Protein AF-A0A366LEX2-F1 (afdb_monomer)

Sequence (207 aa):
MTTKDKKNSVRLIQKWVSDHPFAFVLGAATGLGLTLGILYLAKRRKFAFNKTASQMLPNLNMERYVFDIPGKDNNKQVIVEGSGECYSVKLNGKFLGTMWQDQENGMQWQTHDKDLQHYLADIAAAFSGAFSRNGYPAILKGTYPQIIQTEWKTDETLEVIISEETEMEVFTTFLEDEAPNLVDFEEHLDLIIKKAGNPYFKIIGIN

Organism: NCBI:txid2259170

Solvent-accessible surface area (backbone atoms only — not comparable to full-atom values): 12026 Å² total; per-residue (Å²): 136,55,82,68,58,61,57,54,54,54,53,52,51,53,55,52,49,70,76,35,58,66,62,52,53,54,50,52,53,53,54,53,51,53,53,53,51,51,53,51,50,54,56,49,48,69,68,66,70,77,65,72,78,74,68,86,61,77,88,65,87,53,53,73,47,75,51,74,44,90,46,97,90,48,74,40,45,36,39,39,39,35,62,84,76,39,30,40,35,22,53,74,83,43,77,39,39,50,37,32,67,36,82,91,75,48,98,40,76,45,65,88,30,73,73,31,61,83,45,43,67,64,48,46,55,53,47,54,42,43,64,27,81,81,22,45,60,57,50,51,42,70,76,37,80,56,42,77,45,66,47,75,80,51,100,44,33,38,37,38,30,28,42,69,86,56,59,63,68,66,51,50,55,52,44,67,72,46,51,59,77,75,47,87,54,99,57,66,36,36,35,41,41,28,36,55,100,47,93,63,68,50,77,45,81,41,103

pLDDT: mean 85.35, std 14.94, range [32.69, 98.44]

Radius of gyration: 28.94 Å; Cα contacts (8 Å, |Δi|>4): 250; chains: 1; bounding box: 52×80×48 Å

Structure (mmCIF, N/CA/C/O backbone):
data_AF-A0A366LEX2-F1
#
_entry.id   AF-A0A366LEX2-F1
#
loop_
_atom_site.group_PDB
_atom_site.id
_atom_site.type_symbol
_atom_site.label_atom_id
_atom_site.label_alt_id
_atom_site.label_comp_id
_atom_site.label_asym_id
_atom_site.label_entity_id
_atom_site.label_seq_id
_atom_site.pdbx_PDB_ins_code
_atom_site.Cartn_x
_atom_site.Cartn_y
_atom_site.Cartn_z
_atom_site.occupancy
_atom_site.B_iso_or_equiv
_atom_site.auth_seq_id
_atom_site.auth_comp_id
_atom_site.auth_asym_id
_atom_site.auth_atom_id
_atom_site.pdbx_PDB_model_num
ATOM 1 N N . MET A 1 1 ? -24.661 -51.809 -3.643 1.00 54.56 1 MET A N 1
ATOM 2 C CA . MET A 1 1 ? -24.723 -52.229 -2.225 1.00 54.56 1 MET A CA 1
ATOM 3 C C . MET A 1 1 ? -26.171 -52.142 -1.782 1.00 54.56 1 MET A C 1
ATOM 5 O O . MET A 1 1 ? -26.730 -51.050 -1.780 1.00 54.56 1 MET A O 1
ATOM 9 N N . THR A 1 2 ? -26.821 -53.279 -1.554 1.00 72.06 2 THR A N 1
ATOM 10 C CA . THR A 1 2 ? -28.276 -53.318 -1.350 1.00 72.06 2 THR A CA 1
ATOM 11 C C . THR A 1 2 ? -28.627 -52.998 0.106 1.00 72.06 2 THR A C 1
ATOM 13 O O . THR A 1 2 ? -27.815 -53.176 1.013 1.00 72.06 2 THR A O 1
ATOM 16 N N . THR A 1 3 ? -29.846 -52.529 0.372 1.00 72.00 3 THR A N 1
ATOM 17 C CA . THR A 1 3 ? -30.340 -52.267 1.742 1.00 72.00 3 THR A CA 1
ATOM 18 C C . THR A 1 3 ? -30.313 -53.512 2.640 1.00 72.00 3 THR A C 1
ATOM 20 O O . THR A 1 3 ? -30.305 -53.393 3.866 1.00 72.00 3 THR A O 1
ATOM 23 N N . LYS A 1 4 ? -30.241 -54.707 2.041 1.00 70.94 4 LYS A N 1
ATOM 24 C CA . LYS A 1 4 ? -30.107 -55.996 2.725 1.00 70.94 4 LYS A CA 1
ATOM 25 C C . LYS A 1 4 ? -28.690 -56.218 3.279 1.00 70.94 4 LYS A C 1
ATOM 27 O O . LYS A 1 4 ? -28.557 -56.707 4.398 1.00 70.94 4 LYS A O 1
ATOM 32 N N . ASP A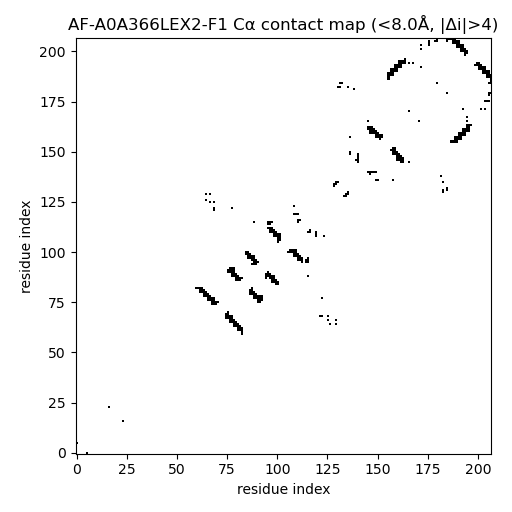 1 5 ? -27.657 -55.750 2.576 1.00 69.75 5 ASP A N 1
ATOM 33 C CA . ASP A 1 5 ? -26.252 -55.894 2.996 1.00 69.75 5 ASP A CA 1
ATOM 34 C C . ASP A 1 5 ? -25.926 -55.045 4.235 1.00 69.75 5 ASP A C 1
ATOM 36 O O . ASP A 1 5 ? -25.227 -55.500 5.140 1.00 69.75 5 ASP A O 1
ATOM 40 N N . LYS A 1 6 ? -26.512 -53.841 4.342 1.00 72.25 6 LYS A N 1
ATOM 41 C CA . LYS A 1 6 ? -26.341 -52.961 5.516 1.00 72.25 6 LYS A CA 1
ATOM 42 C C . LYS A 1 6 ? -26.941 -53.547 6.801 1.00 72.25 6 LYS A C 1
ATOM 44 O O . LYS A 1 6 ? -26.426 -53.296 7.883 1.00 72.25 6 LYS A O 1
ATOM 49 N N . LYS A 1 7 ? -28.026 -54.327 6.711 1.00 75.88 7 LYS A N 1
ATOM 50 C CA . LYS A 1 7 ? -28.656 -54.939 7.898 1.00 75.88 7 LYS A CA 1
ATOM 51 C C . LYS A 1 7 ? -27.830 -56.096 8.462 1.00 75.88 7 LYS A C 1
ATOM 53 O O . LYS A 1 7 ? -27.826 -56.300 9.675 1.00 75.88 7 LYS A O 1
ATOM 58 N N . ASN A 1 8 ? -27.118 -56.825 7.603 1.00 79.50 8 ASN A N 1
ATOM 59 C CA . ASN A 1 8 ? -26.279 -57.943 8.031 1.00 79.50 8 ASN A CA 1
ATOM 60 C C . ASN A 1 8 ? -24.981 -57.472 8.701 1.00 79.50 8 ASN A C 1
ATOM 62 O O . ASN A 1 8 ? -24.585 -58.054 9.710 1.00 79.50 8 ASN A O 1
ATOM 66 N N . SER A 1 9 ? -24.360 -56.389 8.220 1.00 78.62 9 SER A N 1
ATOM 67 C CA . SER A 1 9 ? -23.135 -55.857 8.835 1.00 78.62 9 SER A CA 1
ATOM 68 C C . SER A 1 9 ? -23.367 -55.307 10.246 1.00 78.62 9 SER A C 1
ATOM 70 O O . SER A 1 9 ? -22.570 -55.573 11.142 1.00 78.62 9 SER A O 1
ATOM 72 N N . VAL A 1 10 ? -24.491 -54.622 10.488 1.00 82.88 10 VAL A N 1
ATOM 73 C CA . VAL A 1 10 ? -24.833 -54.083 11.819 1.00 82.88 10 VAL A CA 1
ATOM 74 C C . VAL A 1 10 ? -25.021 -55.200 12.852 1.00 82.88 10 VAL A C 1
ATOM 76 O O . VAL A 1 10 ? -24.518 -55.095 13.968 1.00 82.88 10 VAL A O 1
ATOM 79 N N . ARG A 1 11 ? -25.680 -56.306 12.478 1.00 84.69 11 ARG A N 1
ATOM 80 C CA . ARG A 1 11 ? -25.879 -57.457 13.380 1.00 84.69 11 ARG A CA 1
ATOM 81 C C . ARG A 1 11 ? -24.571 -58.164 13.734 1.00 84.69 11 ARG A C 1
ATOM 83 O O . ARG A 1 11 ? -24.409 -58.594 14.873 1.00 84.69 11 ARG A O 1
ATOM 90 N N . LEU A 1 12 ? -23.645 -58.268 12.780 1.00 84.81 12 LEU A N 1
ATOM 91 C CA . LEU A 1 12 ? -22.327 -58.862 13.017 1.00 84.81 12 LEU A CA 1
ATOM 92 C C . LEU A 1 12 ? -21.485 -58.009 13.971 1.00 84.81 12 LEU A C 1
ATOM 94 O O . LEU A 1 12 ? -20.889 -58.555 14.895 1.00 84.81 12 LEU A O 1
ATOM 98 N N . ILE A 1 13 ? -21.500 -56.682 13.807 1.00 81.94 13 ILE A N 1
ATOM 99 C CA . ILE A 1 13 ? -20.797 -55.758 14.712 1.00 81.94 13 ILE A CA 1
ATOM 100 C C . ILE A 1 13 ? -21.390 -55.835 16.122 1.00 81.94 13 ILE A C 1
ATOM 102 O O . ILE A 1 13 ? -20.645 -55.923 17.091 1.00 81.94 13 ILE A O 1
ATOM 106 N N . GLN A 1 14 ? -22.720 -55.870 16.252 1.00 84.75 14 GLN A N 1
ATOM 107 C CA . GLN A 1 14 ? -23.379 -55.928 17.558 1.00 84.75 14 GLN A CA 1
ATOM 108 C C . GLN A 1 14 ? -23.049 -57.216 18.327 1.00 84.75 14 GLN A C 1
ATOM 110 O O . GLN A 1 14 ? -22.746 -57.151 19.516 1.00 84.75 14 GLN A O 1
ATOM 115 N N . LYS A 1 15 ? -23.058 -58.370 17.644 1.00 89.31 15 LYS A N 1
ATOM 116 C CA . LYS A 1 15 ? -22.676 -59.654 18.249 1.00 89.31 15 LYS A CA 1
ATOM 117 C C . LYS A 1 15 ? -21.196 -59.678 18.638 1.00 89.31 15 LYS A C 1
ATOM 119 O O . LYS A 1 15 ? -20.831 -60.152 19.703 1.00 89.31 15 LYS A O 1
ATOM 124 N N . TRP A 1 16 ? -20.334 -59.122 17.795 1.00 86.50 16 TRP A N 1
ATOM 125 C CA . TRP A 1 16 ? -18.910 -59.066 18.102 1.00 86.50 16 TRP A CA 1
ATOM 126 C C . TRP A 1 16 ? -18.609 -58.174 19.321 1.00 86.50 16 TRP A C 1
ATOM 128 O O . TRP A 1 16 ? -17.814 -58.561 20.177 1.00 86.50 16 TRP A O 1
ATOM 138 N N . VAL A 1 17 ? -19.290 -57.025 19.437 1.00 81.69 17 VAL A N 1
ATOM 139 C CA . VAL A 1 17 ? -19.166 -56.099 20.579 1.00 81.69 17 VAL A CA 1
ATOM 140 C C . VAL A 1 17 ? -19.658 -56.731 21.885 1.00 81.69 17 VAL A C 1
ATOM 142 O O . VAL A 1 17 ? -19.034 -56.503 22.920 1.00 81.69 17 VAL A O 1
ATOM 145 N N . SER A 1 18 ? -20.724 -57.544 21.860 1.00 87.25 18 SER A N 1
ATOM 146 C CA . SER A 1 18 ? -21.190 -58.243 23.069 1.00 87.25 18 SER A CA 1
ATOM 147 C C . SER A 1 18 ? -20.203 -59.296 23.563 1.00 87.25 18 SER A C 1
ATOM 149 O O . SER A 1 18 ? -20.061 -59.475 24.769 1.00 87.25 18 SER A O 1
ATOM 151 N N . ASP A 1 19 ? -19.504 -59.959 22.643 1.00 91.25 19 ASP A N 1
ATOM 152 C CA . ASP A 1 19 ? -18.591 -61.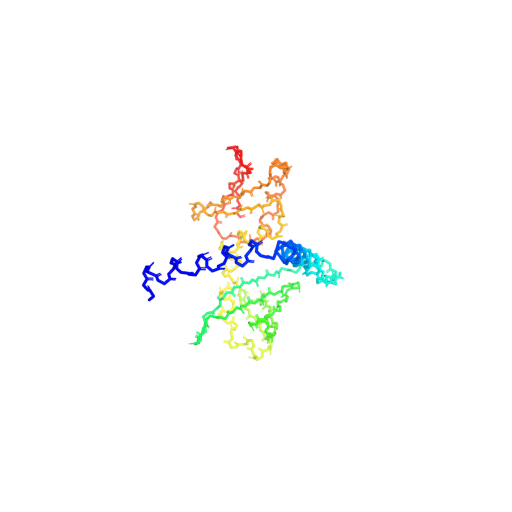054 22.975 1.00 91.25 19 ASP A CA 1
ATOM 153 C C . ASP A 1 19 ? -17.219 -60.542 23.466 1.00 91.25 19 ASP A C 1
ATOM 155 O O . ASP A 1 19 ? -16.485 -61.271 24.130 1.00 91.25 19 ASP A O 1
ATOM 159 N N . HIS A 1 20 ? -16.867 -59.278 23.182 1.00 84.62 20 HIS A N 1
ATOM 160 C CA . HIS A 1 20 ? -15.543 -58.708 23.476 1.00 84.62 20 HIS A CA 1
ATOM 161 C C . HIS A 1 20 ? -15.616 -57.308 24.119 1.00 84.62 20 HIS A C 1
ATOM 163 O O . HIS A 1 20 ? -15.032 -56.351 23.591 1.00 84.62 20 HIS A O 1
ATOM 169 N N . PRO A 1 21 ? -16.265 -57.150 25.290 1.00 83.25 21 PRO A N 1
ATOM 170 C CA . PRO A 1 21 ? -16.435 -55.840 25.925 1.00 83.25 21 PRO A CA 1
ATOM 171 C C . PRO A 1 21 ? -15.091 -55.170 26.253 1.00 83.25 21 PRO A C 1
ATOM 173 O O . PRO A 1 21 ? -14.946 -53.955 26.120 1.00 83.25 21 PRO A O 1
ATOM 176 N N . PHE A 1 22 ? -14.069 -55.960 26.600 1.00 85.69 22 PHE A N 1
ATOM 177 C CA . PHE A 1 22 ? -12.724 -55.455 26.882 1.00 85.69 22 PHE A CA 1
ATOM 178 C C . PHE A 1 22 ? -12.027 -54.876 25.639 1.00 85.69 22 PHE A C 1
ATOM 180 O O . PHE A 1 22 ? -11.408 -53.815 25.718 1.00 85.69 22 PHE A O 1
ATOM 187 N N . ALA A 1 23 ? -12.167 -55.522 24.474 1.00 78.88 23 ALA A N 1
ATOM 188 C CA . ALA A 1 23 ? -11.568 -55.042 23.226 1.00 78.88 23 ALA A CA 1
ATOM 189 C C . ALA A 1 23 ? -12.174 -53.701 22.785 1.00 78.88 23 ALA A C 1
ATOM 191 O O . ALA A 1 23 ? -11.465 -52.837 22.269 1.00 78.88 23 ALA A O 1
ATOM 192 N N . PHE A 1 24 ? -13.469 -53.498 23.049 1.00 77.88 24 PHE A N 1
ATOM 193 C CA . PHE A 1 24 ? -14.147 -52.236 22.768 1.00 77.88 24 PHE A CA 1
ATOM 194 C C . PHE A 1 24 ? -13.634 -51.090 23.655 1.00 77.88 24 PHE A C 1
ATOM 196 O O . PHE A 1 24 ? -13.324 -50.013 23.146 1.00 77.88 24 PHE A O 1
ATOM 203 N N . VAL A 1 25 ? -13.471 -51.326 24.963 1.00 81.75 25 VAL A N 1
ATOM 204 C CA . VAL A 1 25 ? -12.931 -50.320 25.900 1.00 81.75 25 VAL A CA 1
ATOM 205 C C . VAL A 1 25 ? -11.486 -49.954 25.545 1.00 81.75 25 VAL A C 1
ATOM 207 O O . VAL A 1 25 ? -11.137 -48.773 25.524 1.00 81.75 25 VAL A O 1
ATOM 210 N N . LEU A 1 26 ? -10.659 -50.944 25.194 1.00 83.12 26 LEU A N 1
ATOM 211 C CA . LEU A 1 26 ? -9.269 -50.718 24.789 1.00 83.12 26 LEU A CA 1
ATOM 212 C C . LEU A 1 26 ? -9.178 -49.931 23.463 1.00 83.12 26 LEU A C 1
ATOM 214 O O . LEU A 1 26 ? -8.372 -49.006 23.334 1.00 83.12 26 LEU A O 1
ATOM 218 N N . GLY A 1 27 ? -10.047 -50.241 22.495 1.00 82.06 27 GLY A N 1
ATOM 219 C CA . GLY A 1 27 ? -10.165 -49.504 21.231 1.00 82.06 27 GLY A CA 1
ATOM 220 C C . GLY A 1 27 ? -10.622 -48.051 21.415 1.00 82.06 27 GLY A C 1
ATOM 221 O O . GLY A 1 27 ? -10.060 -47.136 20.814 1.00 82.06 27 GLY A O 1
ATOM 222 N N . ALA A 1 28 ? -11.595 -47.810 22.295 1.00 81.69 28 ALA A N 1
ATOM 223 C CA . ALA A 1 28 ? -12.070 -46.460 22.595 1.00 81.69 28 ALA A CA 1
ATOM 224 C C . ALA A 1 28 ? -10.995 -45.601 23.292 1.00 81.69 28 ALA A C 1
ATOM 226 O O . ALA A 1 28 ? -10.789 -44.444 22.919 1.00 81.69 28 ALA A O 1
ATOM 227 N N . ALA A 1 29 ? -10.265 -46.172 24.259 1.00 83.44 29 ALA A N 1
ATOM 228 C CA . ALA A 1 29 ? -9.199 -45.471 24.977 1.00 83.44 29 ALA A CA 1
ATOM 229 C C . ALA A 1 29 ? -8.036 -45.072 24.047 1.00 83.44 29 ALA A C 1
ATOM 231 O O . ALA A 1 29 ? -7.541 -43.945 24.101 1.00 83.44 29 ALA A O 1
ATOM 232 N N . THR A 1 30 ? -7.636 -45.974 23.147 1.00 84.44 30 THR A N 1
ATOM 233 C CA . THR A 1 30 ? -6.570 -45.717 22.163 1.00 84.44 30 THR A CA 1
ATOM 234 C C . THR A 1 30 ? -6.971 -44.671 21.116 1.00 84.44 30 THR A C 1
ATOM 236 O O . THR A 1 30 ? -6.170 -43.789 20.797 1.00 84.44 30 THR A O 1
ATOM 239 N N . GLY A 1 31 ? -8.223 -44.689 20.644 1.00 83.25 31 GLY A N 1
ATOM 240 C CA . GLY A 1 31 ? -8.750 -43.686 19.708 1.00 83.25 31 GLY A CA 1
ATOM 241 C C . GLY A 1 31 ? -8.803 -42.262 20.285 1.00 83.25 31 GLY A C 1
ATOM 242 O O . GLY A 1 31 ? -8.429 -41.295 19.611 1.00 83.25 31 GLY A O 1
ATOM 243 N N . LEU A 1 32 ? -9.201 -42.118 21.555 1.00 83.88 32 LEU A N 1
ATOM 244 C CA . LEU A 1 32 ? -9.212 -40.819 22.243 1.00 83.88 32 LEU A CA 1
ATOM 245 C C . LEU A 1 32 ? -7.792 -40.294 22.518 1.00 83.88 32 LEU A C 1
ATOM 247 O O . LEU A 1 32 ? -7.529 -39.105 22.345 1.00 83.88 32 LEU A O 1
ATOM 251 N N . GLY A 1 33 ? -6.849 -41.172 22.875 1.00 84.94 33 GLY A N 1
ATOM 252 C CA . GLY A 1 33 ? -5.450 -40.784 23.090 1.00 84.94 33 GLY A CA 1
ATOM 253 C C . GLY A 1 33 ? -4.775 -40.234 21.828 1.00 84.94 33 GLY A C 1
ATOM 254 O O . GLY A 1 33 ? -4.098 -39.207 21.883 1.00 84.94 33 GLY A O 1
ATOM 255 N N . LEU A 1 34 ? -5.004 -40.867 20.671 1.00 82.75 34 LEU A N 1
ATOM 256 C CA . LEU A 1 34 ? -4.438 -40.419 19.393 1.00 82.75 34 LEU A CA 1
ATOM 257 C C . LEU A 1 34 ? -5.015 -39.076 18.932 1.00 82.75 34 LEU A C 1
ATOM 259 O O . LEU A 1 34 ? -4.265 -38.211 18.483 1.00 82.75 34 LEU A O 1
ATOM 263 N N . THR A 1 35 ? -6.325 -38.865 19.078 1.00 83.12 35 THR A N 1
ATOM 264 C CA . THR A 1 35 ? -6.960 -37.593 18.690 1.00 83.12 35 THR A CA 1
ATOM 265 C C . THR A 1 35 ? -6.494 -36.430 19.570 1.00 83.12 35 THR A C 1
ATOM 267 O O . THR A 1 35 ? -6.144 -35.371 19.042 1.00 83.12 35 THR A O 1
ATOM 270 N N . LEU A 1 36 ? -6.372 -36.633 20.887 1.00 87.00 36 LEU A N 1
ATOM 271 C CA . LEU A 1 36 ? -5.793 -35.638 21.799 1.00 87.00 36 LEU A CA 1
ATOM 272 C C . LEU A 1 36 ? -4.306 -35.373 21.511 1.00 87.00 36 LEU A C 1
ATOM 274 O O . LEU A 1 36 ? -3.880 -34.217 21.522 1.00 87.00 36 LEU A O 1
ATOM 278 N N . GLY A 1 37 ? -3.526 -36.408 21.186 1.00 87.50 37 GLY A N 1
ATOM 279 C CA . GLY A 1 37 ? -2.123 -36.270 20.784 1.00 87.50 37 GLY A CA 1
ATOM 280 C C . GLY A 1 37 ? -1.943 -35.448 19.502 1.00 87.50 37 GLY A C 1
ATOM 281 O O . GLY A 1 37 ? -1.094 -34.554 19.455 1.00 87.50 37 GLY A O 1
ATOM 282 N N . ILE A 1 38 ? -2.781 -35.684 18.485 1.00 83.00 38 ILE A N 1
ATOM 283 C CA . ILE A 1 38 ? -2.779 -34.917 17.227 1.00 83.00 38 ILE A CA 1
ATOM 284 C C . ILE A 1 38 ? -3.163 -33.453 17.481 1.00 83.00 38 ILE A C 1
ATOM 286 O O . ILE A 1 38 ? -2.483 -32.554 16.984 1.00 83.00 38 ILE A O 1
ATOM 290 N N . LEU A 1 39 ? -4.195 -33.189 18.292 1.00 83.00 39 LEU A N 1
ATOM 291 C CA . LEU A 1 39 ? -4.594 -31.822 18.652 1.00 83.00 39 LEU A CA 1
ATOM 292 C C . LEU A 1 39 ? -3.503 -31.091 19.447 1.00 83.00 39 LEU A C 1
ATOM 294 O O . LEU A 1 39 ? -3.234 -29.916 19.188 1.00 83.00 39 LEU A O 1
ATOM 298 N N . TYR A 1 40 ? -2.826 -31.779 20.369 1.00 85.25 40 TYR A N 1
ATOM 299 C CA . TYR A 1 40 ? -1.713 -31.214 21.132 1.00 85.25 40 TYR A CA 1
ATOM 300 C C . TYR A 1 40 ? -0.511 -30.876 20.235 1.00 85.25 40 TYR A C 1
ATOM 302 O O . TYR A 1 40 ? 0.050 -29.780 20.333 1.00 85.25 40 TYR A O 1
ATOM 310 N N . LEU A 1 41 ? -0.151 -31.763 19.301 1.00 80.56 41 LEU A N 1
ATOM 311 C CA . LEU A 1 41 ? 0.905 -31.516 18.313 1.00 80.56 41 LEU A CA 1
ATOM 312 C C . LEU A 1 41 ? 0.545 -30.386 17.338 1.00 80.56 41 LEU A C 1
ATOM 314 O O . LEU A 1 41 ? 1.398 -29.550 17.034 1.00 80.56 41 LEU A O 1
ATOM 318 N N . ALA A 1 42 ? -0.710 -30.305 16.890 1.00 75.50 42 ALA A N 1
ATOM 319 C CA . ALA A 1 42 ? -1.194 -29.214 16.047 1.00 75.50 42 ALA A CA 1
ATOM 320 C C . ALA A 1 42 ? -1.151 -27.862 16.783 1.00 75.50 42 ALA A C 1
ATOM 322 O O . ALA A 1 42 ? -0.716 -26.861 16.210 1.00 75.50 42 ALA A O 1
ATOM 323 N N . LYS A 1 43 ? -1.511 -27.834 18.075 1.00 78.12 43 LYS A N 1
ATOM 324 C CA . LYS A 1 43 ? -1.403 -26.635 18.923 1.00 78.12 43 LYS A CA 1
ATOM 325 C C . LYS A 1 43 ? 0.056 -26.214 19.135 1.00 78.12 43 LYS A C 1
ATOM 327 O O . LYS A 1 43 ? 0.356 -25.026 19.047 1.00 78.12 43 LYS A O 1
ATOM 332 N N . ARG A 1 44 ? 0.981 -27.166 19.330 1.00 72.88 44 ARG A N 1
ATOM 333 C CA . ARG A 1 44 ? 2.427 -26.878 19.415 1.00 72.88 44 ARG A CA 1
ATOM 334 C C . ARG A 1 44 ? 3.012 -26.365 18.099 1.00 72.88 44 ARG A C 1
ATOM 336 O O . ARG A 1 44 ? 3.821 -25.444 18.132 1.00 72.88 44 ARG A O 1
ATOM 343 N N . ARG A 1 45 ? 2.587 -26.892 16.944 1.00 56.81 45 ARG A N 1
ATOM 344 C CA . ARG A 1 45 ? 3.049 -26.392 15.635 1.00 56.81 45 ARG A CA 1
ATOM 345 C C . ARG A 1 45 ? 2.630 -24.945 15.377 1.00 56.81 45 ARG A C 1
ATOM 347 O O . ARG A 1 45 ? 3.442 -24.190 14.859 1.00 56.81 45 ARG A O 1
ATOM 354 N N . LYS A 1 46 ? 1.443 -24.516 15.826 1.00 50.62 46 LYS A N 1
ATOM 355 C CA . LYS A 1 46 ? 1.042 -23.096 15.744 1.00 50.62 46 LYS A CA 1
ATOM 356 C C . LYS A 1 46 ? 1.903 -22.163 16.607 1.00 50.62 46 LYS A C 1
ATOM 358 O O . LYS A 1 46 ? 2.003 -20.986 16.292 1.00 50.62 46 LYS A O 1
ATOM 363 N N . PHE A 1 47 ? 2.556 -22.678 17.650 1.00 51.69 47 PHE A N 1
ATOM 364 C CA . PHE A 1 47 ? 3.465 -21.893 18.496 1.00 51.69 47 PHE A CA 1
ATOM 365 C C . PHE A 1 47 ? 4.920 -21.890 17.993 1.00 51.69 47 PHE A C 1
ATOM 367 O O . PHE A 1 47 ? 5.682 -20.989 18.329 1.00 51.69 47 PHE A O 1
ATOM 374 N N . ALA A 1 48 ? 5.309 -22.876 17.178 1.00 49.84 48 ALA A N 1
ATOM 375 C CA . ALA A 1 48 ? 6.674 -23.020 16.668 1.00 49.84 48 ALA A CA 1
ATOM 376 C C . ALA A 1 48 ? 6.885 -22.451 15.250 1.00 49.84 48 ALA A C 1
ATOM 378 O O . ALA A 1 48 ? 8.028 -22.365 14.814 1.00 49.84 48 ALA A O 1
ATOM 379 N N . PHE A 1 49 ? 5.825 -22.043 14.539 1.00 45.75 49 PHE A N 1
ATOM 380 C CA . PHE A 1 49 ? 5.922 -21.511 13.168 1.00 45.75 49 PHE A CA 1
ATOM 381 C C . PHE A 1 49 ? 5.793 -19.980 13.044 1.00 45.75 49 PHE A C 1
ATOM 383 O O . PHE A 1 49 ? 5.783 -19.472 11.933 1.00 45.75 49 PHE A O 1
ATOM 390 N N . ASN A 1 50 ? 5.768 -19.242 14.163 1.00 45.41 50 ASN A N 1
ATOM 391 C CA . ASN A 1 50 ? 5.800 -17.766 14.180 1.00 45.41 50 ASN A CA 1
ATOM 392 C C . ASN A 1 50 ? 7.055 -17.197 14.863 1.00 45.41 50 ASN A C 1
ATOM 394 O O . ASN A 1 50 ? 7.040 -16.106 15.425 1.00 45.41 50 ASN A O 1
ATOM 398 N N . LYS A 1 51 ? 8.166 -17.931 14.813 1.00 41.78 51 LYS A N 1
ATOM 399 C CA . LYS A 1 51 ? 9.495 -17.350 15.019 1.00 41.78 51 LYS A CA 1
ATOM 400 C C . LYS A 1 51 ? 10.360 -17.648 13.806 1.00 41.78 51 LYS A C 1
ATOM 402 O O . LYS A 1 51 ? 11.394 -18.300 13.908 1.00 41.78 51 LYS A O 1
ATOM 407 N N . THR A 1 52 ? 9.963 -17.109 12.654 1.00 44.97 52 THR A N 1
ATOM 408 C CA . THR A 1 52 ? 10.995 -16.517 11.805 1.00 44.97 52 THR A CA 1
ATOM 409 C C . THR A 1 52 ? 11.687 -15.520 12.715 1.00 44.97 52 THR A C 1
ATOM 411 O O . THR A 1 52 ? 11.034 -14.635 13.268 1.00 44.97 52 THR A O 1
ATOM 414 N N . ALA A 1 53 ? 12.966 -15.742 12.991 1.00 43.59 53 ALA A N 1
ATOM 415 C CA . ALA A 1 53 ? 13.791 -14.702 13.555 1.00 43.59 53 ALA A CA 1
ATOM 416 C C . ALA A 1 53 ? 13.653 -13.510 12.604 1.00 43.59 53 ALA A C 1
ATOM 418 O O . ALA A 1 53 ? 14.289 -13.484 11.553 1.00 43.59 53 ALA A O 1
ATOM 419 N N . SER A 1 54 ? 12.786 -12.553 12.948 1.00 43.25 54 SER A N 1
ATOM 420 C CA . SER A 1 54 ? 13.024 -11.170 12.586 1.00 43.25 54 SER A CA 1
ATOM 421 C C . SER A 1 54 ? 14.377 -10.889 13.201 1.00 43.25 54 SER A C 1
ATOM 423 O O . SER A 1 54 ? 14.495 -10.614 14.396 1.00 43.25 54 SER A O 1
ATOM 425 N N . GLN A 1 55 ? 15.421 -11.093 12.398 1.00 37.59 55 GLN A N 1
ATOM 426 C CA . GLN A 1 55 ? 16.659 -10.376 12.586 1.00 37.59 55 GLN A CA 1
ATOM 427 C C . GLN A 1 55 ? 16.211 -8.951 12.889 1.00 37.59 55 GLN A C 1
ATOM 429 O O . GLN A 1 55 ? 15.402 -8.396 12.141 1.00 37.59 5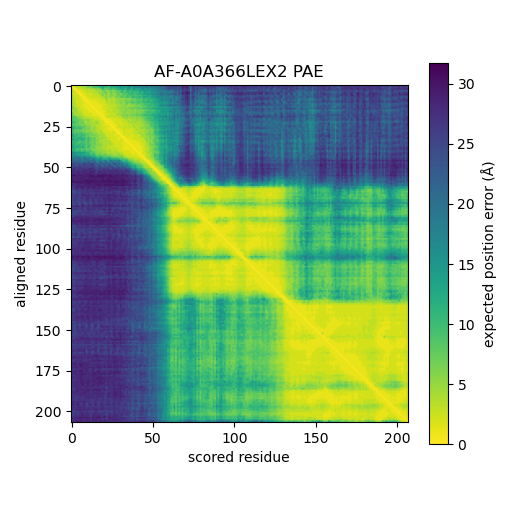5 GLN A O 1
ATOM 434 N N . MET A 1 56 ? 16.629 -8.425 14.040 1.00 32.94 56 MET A N 1
ATOM 435 C CA . MET A 1 56 ? 16.586 -6.994 14.295 1.00 32.94 56 MET A CA 1
ATOM 436 C C . MET A 1 56 ? 17.488 -6.360 13.235 1.00 32.94 56 MET A C 1
ATOM 438 O O . MET A 1 56 ? 18.649 -6.052 13.482 1.00 32.94 56 MET A O 1
ATOM 442 N N . LEU A 1 57 ? 16.975 -6.275 12.010 1.00 36.25 57 LEU A N 1
ATOM 443 C CA . LEU A 1 57 ? 17.408 -5.299 11.049 1.00 36.25 57 LEU A CA 1
ATOM 444 C C . LEU A 1 57 ? 17.118 -3.963 11.734 1.00 36.25 57 LEU A C 1
ATOM 446 O O . LEU A 1 57 ? 16.053 -3.825 12.351 1.00 36.25 57 LEU A O 1
ATOM 450 N N . PRO A 1 58 ? 18.070 -3.020 11.721 1.00 32.69 58 PRO A N 1
ATOM 451 C CA . PRO A 1 58 ? 17.790 -1.666 12.162 1.00 32.69 58 PRO A CA 1
ATOM 452 C C . PRO A 1 58 ? 16.467 -1.246 11.523 1.00 32.69 58 PRO A C 1
ATOM 454 O O . PRO A 1 58 ? 16.260 -1.497 10.336 1.00 32.69 58 PRO A O 1
ATOM 457 N N . ASN A 1 59 ? 15.555 -0.714 12.337 1.00 37.97 59 ASN A N 1
ATOM 458 C CA . ASN A 1 59 ? 14.250 -0.215 11.915 1.00 37.97 59 ASN A CA 1
ATOM 459 C C . ASN A 1 59 ? 14.454 1.037 11.045 1.00 37.97 59 ASN A C 1
ATOM 461 O O . ASN A 1 59 ? 14.111 2.145 11.442 1.00 37.97 59 ASN A O 1
ATOM 465 N N . LEU A 1 60 ? 15.121 0.875 9.902 1.00 43.50 60 LEU A N 1
ATOM 466 C CA . LEU A 1 60 ? 14.953 1.762 8.776 1.00 43.50 60 LEU A CA 1
ATOM 467 C C . LEU A 1 60 ? 13.514 1.526 8.339 1.00 43.50 60 LEU A C 1
ATOM 469 O O . LEU A 1 60 ? 13.150 0.383 8.054 1.00 43.50 60 LEU A O 1
ATOM 473 N N . ASN A 1 61 ? 12.708 2.584 8.339 1.00 52.16 61 ASN A N 1
ATOM 474 C CA . ASN A 1 61 ? 11.436 2.631 7.627 1.00 52.16 61 ASN A CA 1
ATOM 475 C C . ASN A 1 61 ? 11.713 2.298 6.153 1.00 52.16 61 ASN A C 1
ATOM 477 O O . ASN A 1 61 ? 11.938 3.183 5.338 1.00 52.16 61 ASN A O 1
ATOM 481 N N . MET A 1 62 ? 11.805 1.010 5.828 1.00 61.53 62 MET A N 1
ATOM 482 C CA . MET A 1 62 ? 11.909 0.543 4.458 1.00 61.53 62 MET A CA 1
ATOM 483 C C . MET A 1 62 ? 10.489 0.455 3.941 1.00 61.53 62 MET A C 1
ATOM 485 O O . MET A 1 62 ? 9.737 -0.459 4.294 1.00 61.53 62 MET A O 1
ATOM 489 N N . GLU A 1 63 ? 10.115 1.433 3.132 1.00 78.75 63 GLU A N 1
ATOM 490 C CA . GLU A 1 63 ? 8.842 1.423 2.438 1.00 78.75 63 GLU A CA 1
ATOM 491 C C . GLU A 1 63 ? 8.821 0.225 1.489 1.00 78.75 63 GLU A C 1
ATOM 493 O O . GLU A 1 63 ? 9.717 0.043 0.660 1.00 78.75 63 GLU A O 1
ATOM 498 N N . ARG A 1 64 ? 7.830 -0.653 1.654 1.00 85.81 64 ARG A N 1
ATOM 499 C CA . ARG A 1 64 ? 7.707 -1.875 0.863 1.00 85.81 64 ARG A CA 1
ATOM 500 C C . ARG A 1 64 ? 6.390 -1.886 0.114 1.00 85.81 64 ARG A C 1
ATOM 502 O O . ARG A 1 64 ? 5.323 -1.953 0.715 1.00 85.81 64 ARG A O 1
ATOM 509 N N . TYR A 1 65 ? 6.494 -1.956 -1.202 1.00 85.19 65 TYR A N 1
ATOM 510 C CA . TYR A 1 65 ? 5.374 -1.957 -2.127 1.00 85.19 65 TYR A CA 1
ATOM 511 C C . TYR A 1 65 ? 5.280 -3.312 -2.813 1.00 85.19 65 TYR A C 1
ATOM 513 O O . TYR A 1 65 ? 6.293 -3.896 -3.207 1.00 85.19 65 TYR A O 1
ATOM 521 N N . VAL A 1 66 ? 4.061 -3.836 -2.933 1.00 86.44 66 VAL A N 1
ATOM 522 C CA . VAL A 1 66 ? 3.793 -5.130 -3.566 1.00 86.44 66 VAL A CA 1
ATOM 523 C C . VAL A 1 66 ? 2.637 -4.966 -4.541 1.00 86.44 66 VAL A C 1
ATOM 525 O O . VAL A 1 66 ? 1.551 -4.559 -4.138 1.00 86.44 66 VAL A O 1
ATOM 528 N N . PHE A 1 67 ? 2.870 -5.286 -5.810 1.00 87.62 67 PHE A N 1
ATOM 529 C CA . PHE A 1 67 ? 1.871 -5.192 -6.876 1.00 87.62 67 PHE A CA 1
ATOM 530 C C . PHE A 1 67 ? 2.144 -6.226 -7.969 1.00 87.62 67 PHE A C 1
ATOM 532 O O . PHE A 1 67 ? 3.228 -6.801 -8.029 1.00 87.62 67 PHE A O 1
ATOM 539 N N . ASP A 1 68 ? 1.165 -6.471 -8.837 1.00 90.06 68 ASP A N 1
ATOM 540 C CA . ASP A 1 68 ? 1.296 -7.403 -9.957 1.00 90.06 68 ASP A CA 1
ATOM 541 C C . ASP A 1 68 ? 1.438 -6.643 -11.284 1.00 90.06 68 ASP A C 1
ATOM 543 O O . ASP A 1 68 ? 0.723 -5.672 -11.526 1.00 90.06 68 ASP A O 1
ATOM 547 N N . ILE A 1 69 ? 2.327 -7.111 -12.164 1.00 93.06 69 ILE A N 1
ATOM 548 C CA . ILE A 1 69 ? 2.468 -6.620 -13.545 1.00 93.06 69 ILE A CA 1
ATOM 549 C C . ILE A 1 69 ? 2.062 -7.707 -14.554 1.00 93.06 69 ILE A C 1
ATOM 551 O O . ILE A 1 69 ? 2.269 -8.901 -14.289 1.00 93.06 69 ILE A O 1
ATOM 555 N N . PRO A 1 70 ? 1.499 -7.342 -15.722 1.00 91.56 70 PRO A N 1
ATOM 556 C CA . PRO A 1 70 ? 1.139 -8.311 -16.751 1.00 91.56 70 PRO A CA 1
ATOM 557 C C . PRO A 1 70 ? 2.389 -8.998 -17.322 1.00 91.56 70 PRO A C 1
ATOM 559 O O . PRO A 1 70 ? 3.388 -8.361 -17.649 1.00 91.56 70 PRO A O 1
ATOM 562 N N . GLY A 1 71 ? 2.340 -10.322 -17.461 1.00 90.31 71 GLY A N 1
ATOM 563 C CA . GLY A 1 71 ? 3.382 -11.117 -18.112 1.00 90.31 71 GLY A CA 1
ATOM 564 C C . GLY A 1 71 ? 2.820 -11.935 -19.271 1.00 90.31 71 GLY A C 1
ATOM 565 O O . GLY A 1 71 ? 1.616 -12.153 -19.352 1.00 90.31 71 GLY A O 1
ATOM 566 N N . LYS A 1 72 ? 3.696 -12.414 -20.168 1.00 89.31 72 LYS A N 1
ATOM 567 C CA . LYS A 1 72 ? 3.289 -13.212 -21.343 1.00 89.31 72 LYS A CA 1
ATOM 568 C C . LYS A 1 72 ? 2.495 -14.472 -20.979 1.00 89.31 72 LYS A C 1
ATOM 570 O O . LYS A 1 72 ? 1.557 -14.807 -21.690 1.00 89.31 72 LYS A O 1
ATOM 575 N N . ASP A 1 73 ? 2.877 -15.132 -19.885 1.00 89.50 73 ASP A N 1
ATOM 576 C CA . ASP A 1 73 ? 2.294 -16.417 -19.479 1.00 89.50 73 ASP A CA 1
ATOM 577 C C . ASP A 1 73 ? 1.363 -16.297 -18.266 1.00 89.50 73 ASP A C 1
ATOM 579 O O . ASP A 1 73 ? 0.412 -17.060 -18.163 1.00 89.50 73 ASP A O 1
ATOM 583 N N . ASN A 1 74 ? 1.648 -15.369 -17.346 1.00 93.56 74 ASN A N 1
ATOM 584 C CA . ASN A 1 74 ? 0.888 -15.083 -16.125 1.00 93.56 74 ASN A CA 1
ATOM 585 C C . ASN A 1 74 ? 1.285 -13.705 -15.573 1.00 93.56 74 ASN A C 1
ATOM 587 O O . ASN A 1 74 ? 2.371 -13.201 -15.882 1.00 93.56 74 ASN A O 1
ATOM 591 N N . ASN A 1 75 ? 0.445 -13.143 -14.699 1.00 90.81 75 ASN A N 1
ATOM 592 C CA . ASN A 1 75 ? 0.812 -11.984 -13.886 1.00 90.81 75 ASN A CA 1
ATOM 593 C C . ASN A 1 75 ? 2.044 -12.304 -13.031 1.00 90.81 75 ASN A C 1
ATOM 595 O O . ASN A 1 75 ? 2.204 -13.425 -12.537 1.00 90.81 75 ASN A O 1
ATOM 599 N N . LYS A 1 76 ? 2.928 -11.321 -12.876 1.00 94.19 76 LYS A N 1
ATOM 600 C CA . LYS A 1 76 ? 4.153 -11.446 -12.087 1.00 94.19 76 LYS A CA 1
ATOM 601 C C . LYS A 1 76 ? 4.085 -10.497 -10.900 1.00 94.19 76 LYS A C 1
ATOM 603 O O . LYS A 1 76 ? 3.849 -9.309 -11.094 1.00 94.19 76 LYS A O 1
ATOM 608 N N . GLN A 1 77 ? 4.355 -11.011 -9.707 1.00 93.75 77 GLN A N 1
ATOM 609 C CA . GLN A 1 77 ? 4.402 -10.201 -8.497 1.00 93.75 77 GLN A CA 1
ATOM 610 C C . GLN A 1 77 ? 5.719 -9.431 -8.445 1.00 93.75 77 GLN A C 1
ATOM 612 O O . GLN A 1 77 ? 6.801 -10.017 -8.537 1.00 93.75 77 GLN A O 1
ATOM 617 N N . VAL A 1 78 ? 5.626 -8.125 -8.253 1.00 95.19 78 VAL A N 1
ATOM 618 C CA . VAL A 1 78 ? 6.739 -7.208 -8.043 1.00 95.19 78 VAL A CA 1
ATOM 619 C C . VAL A 1 78 ? 6.744 -6.788 -6.582 1.00 95.19 78 VAL A C 1
ATOM 621 O O . VAL A 1 78 ? 5.708 -6.460 -6.007 1.00 95.19 78 VAL A O 1
ATOM 624 N N . ILE A 1 79 ? 7.924 -6.812 -5.974 1.00 92.88 79 ILE A N 1
ATOM 625 C CA . ILE A 1 79 ? 8.178 -6.251 -4.653 1.00 92.88 79 ILE A CA 1
ATOM 626 C C . ILE A 1 79 ? 9.220 -5.156 -4.835 1.00 92.88 79 ILE A C 1
ATOM 628 O O . ILE A 1 79 ? 10.316 -5.436 -5.324 1.00 92.88 79 ILE A O 1
ATOM 632 N N . VAL A 1 80 ? 8.878 -3.938 -4.432 1.00 92.94 80 VAL A N 1
ATOM 633 C CA . VAL A 1 80 ? 9.782 -2.790 -4.420 1.00 92.94 80 VAL A CA 1
ATOM 634 C C . VAL A 1 80 ? 10.038 -2.403 -2.969 1.00 92.94 80 VAL A C 1
ATOM 636 O O . VAL A 1 80 ? 9.091 -2.186 -2.220 1.00 92.94 80 VAL A O 1
ATOM 639 N N . GLU A 1 81 ? 11.298 -2.364 -2.553 1.00 92.50 81 GLU A N 1
ATOM 640 C CA . GLU A 1 81 ? 11.702 -2.000 -1.187 1.00 92.50 81 GLU A CA 1
ATOM 641 C C . GLU A 1 81 ? 12.624 -0.776 -1.250 1.00 92.50 81 GLU A C 1
ATOM 643 O O . GLU A 1 81 ? 13.688 -0.846 -1.872 1.00 92.50 81 GLU A O 1
ATOM 648 N N . GLY A 1 82 ? 12.200 0.332 -0.638 1.00 90.56 82 GLY A N 1
ATOM 649 C CA . GLY A 1 82 ? 12.903 1.613 -0.612 1.00 90.56 82 GLY A CA 1
ATOM 650 C C . GLY A 1 82 ? 13.939 1.717 0.507 1.00 90.56 82 GLY A C 1
ATOM 651 O O . GLY A 1 82 ? 13.741 1.227 1.620 1.00 90.56 82 GLY A O 1
ATOM 652 N N . SER A 1 83 ? 15.059 2.369 0.199 1.00 86.50 83 SER A N 1
ATOM 653 C CA . SER A 1 83 ? 16.106 2.747 1.148 1.00 86.50 83 SER A CA 1
ATOM 654 C C . SER A 1 83 ? 16.718 4.083 0.715 1.00 86.50 83 SER A C 1
ATOM 656 O O . SER A 1 83 ? 17.709 4.114 -0.018 1.00 86.50 83 SER A O 1
ATOM 658 N N . GLY A 1 84 ? 16.131 5.189 1.180 1.00 87.25 84 GLY A N 1
ATOM 659 C CA . GLY A 1 84 ? 16.473 6.534 0.707 1.00 87.25 84 GLY A CA 1
ATOM 660 C C . GLY A 1 84 ? 15.955 6.753 -0.715 1.00 87.25 84 GLY A C 1
ATOM 661 O O . GLY A 1 84 ? 14.824 6.400 -1.017 1.00 87.25 84 GLY A O 1
ATOM 662 N N . GLU A 1 85 ? 16.794 7.279 -1.605 1.00 87.69 85 GLU A N 1
ATOM 663 C CA . GLU A 1 85 ? 16.428 7.567 -3.006 1.00 87.69 85 GLU A CA 1
ATOM 664 C C . GLU A 1 85 ? 16.531 6.340 -3.938 1.00 87.69 85 GLU A C 1
ATOM 666 O O . GLU A 1 85 ? 16.282 6.427 -5.140 1.00 87.69 85 GLU A O 1
ATOM 671 N N . CYS A 1 86 ? 16.927 5.184 -3.397 1.00 92.75 86 CYS A N 1
ATOM 672 C CA . CYS A 1 86 ? 17.120 3.945 -4.143 1.00 92.75 86 CYS A CA 1
ATOM 673 C C . CYS A 1 86 ? 16.095 2.886 -3.738 1.00 92.75 86 CYS A C 1
ATOM 675 O O . CYS A 1 86 ? 15.862 2.632 -2.555 1.00 92.75 86 CYS A O 1
ATOM 677 N N . TYR A 1 87 ? 15.563 2.191 -4.737 1.00 95.06 87 TYR A N 1
ATOM 678 C CA . TYR A 1 87 ? 14.554 1.157 -4.580 1.00 95.06 87 TYR A CA 1
ATOM 679 C C . TYR A 1 87 ? 15.066 -0.165 -5.132 1.00 95.06 87 TYR A C 1
ATOM 681 O O . TYR A 1 87 ? 15.468 -0.265 -6.290 1.00 95.06 87 TYR A O 1
ATOM 689 N N . SER A 1 88 ? 15.046 -1.203 -4.305 1.00 96.75 88 SER A N 1
ATOM 690 C CA . SER A 1 88 ? 15.382 -2.562 -4.718 1.00 96.75 88 SER A CA 1
ATOM 691 C C . SER A 1 88 ? 14.150 -3.268 -5.276 1.00 96.75 88 SER A C 1
ATOM 693 O O . SER A 1 88 ? 13.071 -3.199 -4.692 1.00 96.75 88 SER A O 1
ATOM 695 N N . VAL A 1 89 ? 14.303 -3.953 -6.409 1.00 96.88 89 VAL A N 1
ATOM 696 C CA . VAL A 1 89 ? 13.185 -4.564 -7.133 1.00 96.88 89 VAL A CA 1
ATOM 697 C C . VAL A 1 89 ? 13.353 -6.076 -7.198 1.00 96.88 89 VAL A C 1
ATOM 699 O O . VAL A 1 89 ? 14.380 -6.600 -7.642 1.00 96.88 89 VAL A O 1
ATOM 702 N N . LYS A 1 90 ? 12.315 -6.803 -6.782 1.00 97.56 90 LYS A N 1
ATOM 703 C CA . LYS A 1 90 ? 12.226 -8.264 -6.874 1.00 97.56 90 LYS A CA 1
ATOM 704 C C . LYS A 1 90 ? 11.006 -8.658 -7.701 1.00 97.56 90 LYS A C 1
ATOM 706 O O . LYS A 1 90 ? 9.902 -8.211 -7.417 1.00 97.56 90 LYS A O 1
ATOM 711 N N . LEU A 1 91 ? 11.188 -9.549 -8.672 1.00 96.56 91 LEU A N 1
ATOM 712 C CA . LEU A 1 91 ? 10.123 -10.113 -9.502 1.00 96.56 91 LEU A CA 1
ATOM 713 C C . LEU A 1 91 ? 9.951 -11.596 -9.168 1.00 96.56 91 LEU A C 1
ATOM 715 O O . LEU A 1 91 ? 10.887 -12.383 -9.320 1.00 96.56 91 LEU A O 1
ATOM 719 N N . ASN A 1 92 ? 8.770 -11.984 -8.685 1.00 95.19 92 ASN A N 1
ATOM 720 C CA . ASN A 1 92 ? 8.476 -13.324 -8.165 1.00 95.19 92 ASN A CA 1
ATOM 721 C C . ASN A 1 92 ? 9.531 -13.794 -7.140 1.00 95.19 92 ASN A C 1
ATOM 723 O O . ASN A 1 92 ? 10.010 -14.927 -7.181 1.00 95.19 92 ASN A O 1
ATOM 727 N N . GLY A 1 93 ? 9.953 -12.886 -6.254 1.00 93.81 93 GLY A N 1
ATOM 728 C CA . GLY A 1 93 ? 10.971 -13.139 -5.228 1.00 93.81 93 GLY A CA 1
ATOM 729 C C . GLY A 1 93 ? 12.426 -13.134 -5.719 1.00 93.81 93 GLY A C 1
ATOM 730 O O . GLY A 1 93 ? 13.330 -13.121 -4.884 1.00 93.81 93 GLY A O 1
ATOM 731 N N . LYS A 1 94 ? 12.686 -13.092 -7.034 1.00 97.19 94 LYS A N 1
ATOM 732 C CA . LYS A 1 94 ? 14.040 -12.953 -7.587 1.00 97.19 94 LYS A CA 1
ATOM 733 C C . LYS A 1 94 ? 14.417 -11.475 -7.684 1.00 97.19 94 LYS A C 1
ATOM 735 O O . LYS A 1 94 ? 13.724 -10.712 -8.347 1.00 97.19 94 LYS A O 1
ATOM 740 N N . PHE A 1 95 ? 15.530 -11.087 -7.069 1.00 97.31 95 PHE A N 1
ATOM 741 C CA . PHE A 1 95 ? 16.097 -9.745 -7.223 1.00 97.31 95 PHE A CA 1
ATOM 742 C C . PHE A 1 95 ? 16.478 -9.477 -8.688 1.00 97.31 95 PHE A C 1
ATOM 744 O O . PHE A 1 95 ? 17.156 -10.305 -9.302 1.00 97.31 95 PHE A O 1
ATOM 751 N N . LEU A 1 96 ? 16.008 -8.355 -9.236 1.00 97.75 96 LEU A N 1
ATOM 752 C CA . LEU A 1 96 ? 16.297 -7.922 -10.606 1.00 97.75 96 LEU A CA 1
ATOM 753 C C . LEU A 1 96 ? 17.309 -6.780 -10.675 1.00 97.75 96 LEU A C 1
ATOM 755 O O . LEU A 1 96 ? 18.001 -6.668 -11.681 1.00 97.75 96 LEU A O 1
ATOM 759 N N . GLY A 1 97 ? 17.372 -5.939 -9.644 1.00 98.06 97 GLY A N 1
ATOM 760 C CA . GLY A 1 97 ? 18.216 -4.752 -9.645 1.00 98.06 97 GLY A CA 1
ATOM 761 C C . GLY A 1 97 ? 17.700 -3.659 -8.723 1.00 98.06 97 GLY A C 1
ATOM 762 O O . GLY A 1 97 ? 16.757 -3.865 -7.949 1.00 98.06 97 GLY A O 1
ATOM 763 N N . THR A 1 98 ? 18.315 -2.490 -8.828 1.00 97.75 98 THR A N 1
ATOM 764 C CA . THR A 1 98 ? 17.870 -1.262 -8.175 1.00 97.75 98 THR A CA 1
ATOM 765 C C . THR A 1 98 ? 17.412 -0.228 -9.194 1.00 97.75 98 THR A C 1
ATOM 767 O O . THR A 1 98 ? 17.897 -0.176 -10.325 1.00 97.75 98 THR A O 1
ATOM 770 N N . MET A 1 99 ? 16.465 0.609 -8.790 1.00 96.69 99 MET A N 1
ATOM 771 C CA . MET A 1 99 ? 16.039 1.783 -9.542 1.00 96.69 99 MET A CA 1
ATOM 772 C C . MET A 1 99 ? 16.018 3.016 -8.645 1.00 96.69 99 MET A C 1
ATOM 774 O O . MET A 1 99 ? 15.866 2.903 -7.430 1.00 96.69 99 MET A O 1
ATOM 778 N N . TRP A 1 100 ? 16.176 4.186 -9.244 1.00 95.19 100 TRP A N 1
ATOM 779 C CA . TRP A 1 100 ? 16.075 5.484 -8.580 1.00 95.19 100 TRP A CA 1
ATOM 780 C C . TRP A 1 100 ? 15.364 6.461 -9.510 1.00 95.19 100 TRP A C 1
ATOM 782 O O . TRP A 1 100 ? 15.287 6.235 -10.722 1.00 95.19 100 TRP A O 1
ATOM 792 N N . GLN A 1 101 ? 14.819 7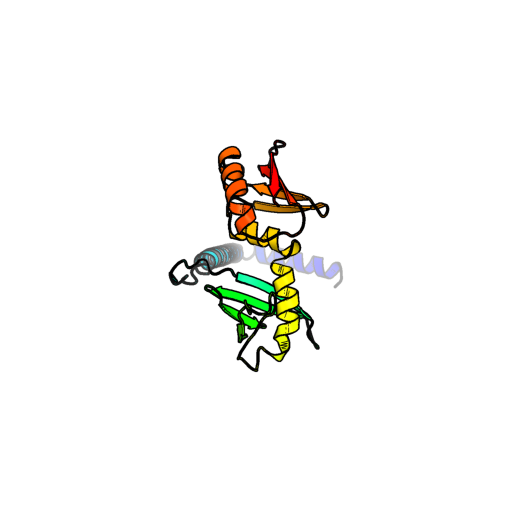.523 -8.935 1.00 92.00 101 GLN A N 1
ATOM 793 C CA . GLN A 1 101 ? 14.175 8.584 -9.695 1.00 92.00 101 GLN A CA 1
ATOM 794 C C . GLN A 1 101 ? 15.228 9.591 -10.168 1.00 92.00 101 GLN A C 1
ATOM 796 O O . GLN A 1 101 ? 16.145 9.943 -9.427 1.00 92.00 101 GLN A O 1
ATOM 801 N N . ASP A 1 102 ? 15.113 10.039 -11.410 1.00 92.19 102 ASP A N 1
ATOM 802 C CA . ASP A 1 102 ? 15.982 11.060 -11.981 1.00 92.19 102 ASP A CA 1
ATOM 803 C C . ASP A 1 102 ? 15.465 12.463 -11.649 1.00 92.19 102 ASP A C 1
ATOM 805 O O . ASP A 1 102 ? 14.540 12.961 -12.287 1.00 92.19 102 ASP A O 1
ATOM 809 N N . GLN A 1 103 ? 16.089 13.117 -10.668 1.00 84.81 103 GLN A N 1
ATOM 810 C CA . GLN A 1 103 ? 15.685 14.451 -10.214 1.00 84.81 103 GLN A CA 1
ATOM 811 C C . GLN A 1 103 ? 15.763 15.524 -11.314 1.00 84.81 103 GLN A C 1
ATOM 813 O O . GLN A 1 103 ? 15.000 16.488 -11.269 1.00 84.81 103 GLN A O 1
ATOM 818 N N . GLU A 1 104 ? 16.642 15.376 -12.312 1.00 87.19 104 GLU A N 1
ATOM 819 C CA . GLU A 1 104 ? 16.799 16.373 -13.380 1.00 87.19 104 GLU A CA 1
ATOM 820 C C . GLU A 1 104 ? 15.727 16.229 -14.469 1.00 87.19 104 GLU A C 1
ATOM 822 O O . GLU A 1 104 ? 15.321 17.222 -15.075 1.00 87.19 104 GLU A O 1
ATOM 827 N N . ASN A 1 105 ? 15.241 15.005 -14.700 1.00 85.06 105 ASN A N 1
ATOM 828 C CA . ASN A 1 105 ? 14.272 14.683 -15.755 1.00 85.06 105 ASN A CA 1
ATOM 829 C C . ASN A 1 105 ? 12.858 14.353 -15.225 1.00 85.06 105 ASN A C 1
ATOM 831 O O . ASN A 1 105 ? 12.013 13.847 -15.973 1.00 85.06 105 ASN A O 1
ATOM 835 N N . GLY A 1 106 ? 12.571 14.665 -13.956 1.00 78.25 106 GLY A N 1
ATOM 836 C CA . GLY A 1 106 ? 11.245 14.553 -13.338 1.00 78.25 106 GLY A CA 1
ATOM 837 C C . GLY A 1 106 ? 10.887 13.138 -12.863 1.00 78.25 106 GLY A C 1
ATOM 838 O O . GLY A 1 106 ? 11.704 12.423 -12.298 1.00 78.25 106 GLY A O 1
ATOM 839 N N . MET A 1 107 ? 9.641 12.698 -13.087 1.00 74.56 107 MET A N 1
ATOM 840 C CA . MET A 1 107 ? 9.123 11.384 -12.643 1.00 74.56 107 MET A CA 1
ATOM 841 C C . MET A 1 107 ? 9.692 10.171 -13.416 1.00 74.56 107 MET A C 1
ATOM 843 O O . MET A 1 107 ? 9.064 9.112 -13.483 1.00 74.56 107 MET A O 1
ATOM 847 N N . GLN A 1 108 ? 10.869 10.306 -14.029 1.00 88.75 108 GLN A N 1
ATOM 848 C CA . GLN A 1 108 ? 11.511 9.230 -14.777 1.00 88.75 108 GLN A CA 1
ATOM 849 C C . GLN A 1 108 ? 12.335 8.339 -13.850 1.00 88.75 108 GLN A C 1
ATOM 851 O O . GLN A 1 108 ? 13.112 8.813 -13.025 1.00 88.75 108 GLN A O 1
ATOM 856 N N . TRP A 1 109 ? 12.184 7.029 -14.016 1.00 94.00 109 TRP A N 1
ATOM 857 C CA . TRP A 1 109 ? 12.932 6.028 -13.265 1.00 94.00 109 TRP A CA 1
ATOM 858 C C . TRP A 1 109 ? 14.125 5.538 -14.082 1.00 94.00 109 TRP A C 1
ATOM 860 O O . TRP A 1 109 ? 13.996 5.268 -15.278 1.00 94.00 109 TRP A O 1
ATOM 870 N N . GLN A 1 110 ? 15.278 5.389 -13.434 1.00 96.38 110 GLN A N 1
ATOM 871 C CA . GLN A 1 110 ? 16.509 4.877 -14.030 1.00 96.38 110 GLN A CA 1
ATOM 872 C C . GLN A 1 110 ? 16.990 3.605 -13.330 1.00 96.38 110 GLN A C 1
ATOM 874 O O . GLN A 1 110 ? 16.682 3.357 -12.167 1.00 96.38 110 GLN A O 1
ATOM 879 N N . THR A 1 111 ? 17.761 2.790 -14.052 1.00 97.69 111 THR A N 1
ATOM 880 C CA . THR A 1 111 ? 18.464 1.615 -13.520 1.00 97.69 111 THR A CA 1
ATOM 881 C C . THR A 1 111 ? 19.740 1.353 -14.321 1.00 97.69 111 THR A C 1
ATOM 883 O O . THR A 1 111 ? 19.802 1.638 -15.520 1.00 97.69 111 THR A O 1
ATOM 886 N N . HIS A 1 112 ? 20.757 0.775 -13.679 1.00 97.81 112 HIS A N 1
ATOM 887 C CA . HIS A 1 112 ? 21.935 0.224 -14.361 1.00 97.81 112 HIS A CA 1
ATOM 888 C C . HIS A 1 112 ? 21.837 -1.294 -14.578 1.00 97.81 112 HIS A C 1
ATOM 890 O O . HIS A 1 112 ? 22.656 -1.873 -15.299 1.00 97.81 112 HIS A O 1
ATOM 896 N N . ASP A 1 113 ? 20.835 -1.947 -13.990 1.00 98.25 113 ASP A N 1
ATOM 897 C CA . ASP A 1 113 ? 20.675 -3.392 -14.047 1.00 98.25 113 ASP A CA 1
ATOM 898 C C . ASP A 1 113 ? 19.929 -3.808 -15.317 1.00 98.25 113 ASP A C 1
ATOM 900 O O . ASP A 1 113 ? 18.735 -3.553 -15.493 1.00 98.25 113 ASP A O 1
ATOM 904 N N . LYS A 1 114 ? 20.639 -4.504 -16.214 1.00 97.62 114 LYS A N 1
ATOM 905 C CA . LYS A 1 114 ? 20.098 -4.961 -17.508 1.00 97.62 114 LYS A CA 1
ATOM 906 C C . LYS A 1 114 ? 18.838 -5.819 -17.359 1.00 97.62 114 LYS A C 1
ATOM 908 O O . LYS A 1 114 ? 17.921 -5.703 -18.167 1.00 97.62 114 LYS A O 1
ATOM 913 N N . ASP A 1 115 ? 18.787 -6.655 -16.321 1.00 97.50 115 ASP A N 1
ATOM 914 C CA . ASP A 1 115 ? 17.647 -7.534 -16.041 1.00 97.50 115 ASP A CA 1
ATOM 915 C C . ASP A 1 115 ? 16.383 -6.735 -15.676 1.00 97.50 115 ASP A C 1
ATOM 917 O O . ASP A 1 115 ? 15.277 -7.127 -16.055 1.00 97.50 115 ASP A O 1
ATOM 921 N N . LEU A 1 116 ? 16.539 -5.606 -14.974 1.00 97.19 116 LEU A N 1
ATOM 922 C CA . LEU A 1 116 ? 15.442 -4.717 -14.591 1.00 97.19 116 LEU A CA 1
ATOM 923 C C . LEU A 1 116 ? 15.007 -3.808 -15.747 1.00 97.19 116 LEU A C 1
ATOM 925 O O . LEU A 1 116 ? 13.820 -3.518 -15.879 1.00 97.19 116 LEU A O 1
ATOM 929 N N . GLN A 1 117 ? 15.933 -3.410 -16.622 1.00 96.94 117 GLN A N 1
ATOM 930 C CA . GLN A 1 117 ? 15.683 -2.466 -17.717 1.00 96.94 117 GLN A CA 1
ATOM 931 C C . GLN A 1 117 ? 14.517 -2.886 -18.631 1.00 96.94 117 GLN A C 1
ATOM 933 O O . GLN A 1 117 ? 13.760 -2.040 -19.100 1.00 96.94 117 GLN A O 1
ATOM 938 N N . HIS A 1 118 ? 14.323 -4.192 -18.835 1.00 95.56 118 HIS A N 1
ATOM 939 C CA . HIS A 1 118 ? 13.213 -4.739 -19.625 1.00 95.56 118 HIS A CA 1
ATOM 940 C C . HIS A 1 118 ? 11.828 -4.564 -18.991 1.00 95.56 118 HIS A C 1
ATOM 942 O O . HIS A 1 118 ? 10.834 -4.624 -19.707 1.00 95.56 118 HIS A O 1
ATOM 948 N N . TYR A 1 119 ? 11.762 -4.384 -17.672 1.00 96.25 119 TYR A N 1
ATOM 949 C CA . TYR A 1 119 ? 10.523 -4.235 -16.905 1.00 96.25 119 TYR A CA 1
ATOM 950 C C . TYR A 1 119 ? 10.340 -2.823 -16.355 1.00 96.25 119 TYR A C 1
ATOM 952 O O . TYR A 1 119 ? 9.286 -2.523 -15.803 1.00 96.25 119 TYR A O 1
ATOM 960 N N . LEU A 1 120 ? 11.357 -1.965 -16.479 1.00 95.75 120 LEU A N 1
ATOM 961 C CA . LEU A 1 120 ? 11.412 -0.676 -15.801 1.00 95.75 120 LEU A CA 1
ATOM 962 C C . LEU A 1 120 ? 10.195 0.195 -16.110 1.00 95.75 120 LEU A C 1
ATOM 964 O O . LEU A 1 120 ? 9.653 0.786 -15.192 1.00 95.75 120 LEU A O 1
ATOM 968 N N . ALA A 1 121 ? 9.733 0.235 -17.362 1.00 94.44 121 ALA A N 1
ATOM 969 C CA . ALA A 1 121 ? 8.567 1.030 -17.743 1.00 94.44 121 ALA A CA 1
ATOM 970 C C . ALA A 1 121 ? 7.264 0.523 -17.097 1.00 94.44 121 ALA A C 1
ATOM 972 O O . ALA A 1 121 ? 6.516 1.317 -16.532 1.00 94.44 121 ALA A O 1
ATOM 973 N N . ASP A 1 122 ? 7.012 -0.791 -17.131 1.00 94.06 122 ASP A N 1
ATOM 974 C CA . ASP A 1 122 ? 5.811 -1.393 -16.534 1.00 94.06 122 ASP A CA 1
ATOM 975 C C . ASP A 1 122 ? 5.824 -1.259 -15.007 1.00 94.06 122 ASP A C 1
ATOM 977 O O . ASP A 1 122 ? 4.807 -0.955 -14.386 1.00 94.06 122 ASP A O 1
ATOM 981 N N . ILE A 1 123 ? 6.999 -1.464 -14.403 1.00 93.94 123 ILE A N 1
ATOM 982 C CA . ILE A 1 123 ? 7.210 -1.309 -12.965 1.00 93.94 123 ILE A CA 1
ATOM 983 C C . ILE A 1 123 ? 7.053 0.152 -12.578 1.00 93.94 123 ILE A C 1
ATOM 985 O O . ILE A 1 123 ? 6.325 0.410 -11.638 1.00 93.94 123 ILE A O 1
ATOM 989 N N . ALA A 1 124 ? 7.653 1.097 -13.301 1.00 91.69 124 ALA A N 1
ATOM 990 C CA . ALA A 1 124 ? 7.497 2.527 -13.056 1.00 91.69 124 ALA A CA 1
ATOM 991 C C . ALA A 1 124 ? 6.030 2.953 -13.147 1.00 91.69 124 ALA A C 1
ATOM 993 O O . ALA A 1 124 ? 5.544 3.618 -12.245 1.00 91.69 124 ALA A O 1
ATOM 994 N N . ALA A 1 125 ? 5.296 2.519 -14.175 1.00 87.75 125 ALA A N 1
ATOM 995 C CA . ALA A 1 125 ? 3.877 2.836 -14.311 1.00 87.75 125 ALA A CA 1
ATOM 996 C C . ALA A 1 125 ? 3.045 2.272 -13.146 1.00 87.75 125 ALA A C 1
ATOM 998 O O . ALA A 1 125 ? 2.236 2.985 -12.553 1.00 87.75 125 ALA A O 1
ATOM 999 N N . ALA A 1 126 ? 3.266 1.006 -12.779 1.00 86.62 126 ALA A N 1
ATOM 1000 C CA . ALA A 1 126 ? 2.578 0.379 -11.653 1.00 86.62 126 ALA A CA 1
ATOM 1001 C C . ALA A 1 126 ? 2.996 0.980 -10.300 1.00 86.62 126 ALA A C 1
ATOM 1003 O O . ALA A 1 126 ? 2.167 1.116 -9.405 1.00 86.62 126 ALA A O 1
ATOM 1004 N N . PHE A 1 127 ? 4.261 1.376 -10.163 1.00 84.44 127 PHE A N 1
ATOM 1005 C CA . PHE A 1 127 ? 4.835 1.962 -8.959 1.00 84.44 127 PHE A CA 1
ATOM 1006 C C . PHE A 1 127 ? 4.362 3.397 -8.757 1.00 84.44 127 PHE A C 1
ATOM 1008 O O . PHE A 1 127 ? 3.866 3.715 -7.686 1.00 84.44 127 PHE A O 1
ATOM 1015 N N . SER A 1 128 ? 4.367 4.226 -9.801 1.00 80.06 128 SER A N 1
ATOM 1016 C CA . SER A 1 128 ? 3.680 5.520 -9.808 1.00 80.06 128 SER A CA 1
ATOM 1017 C C . SER A 1 128 ? 2.189 5.355 -9.509 1.00 80.06 128 SER A C 1
ATOM 1019 O O . SER A 1 128 ? 1.624 6.150 -8.772 1.00 80.06 128 SER A O 1
ATOM 1021 N N . GLY A 1 129 ? 1.556 4.274 -9.976 1.00 70.50 129 GLY A N 1
ATOM 1022 C CA . GLY A 1 129 ? 0.208 3.883 -9.556 1.00 70.50 129 GLY A CA 1
ATOM 1023 C C . GLY A 1 129 ? 0.096 3.500 -8.070 1.00 70.50 129 GLY A C 1
ATOM 1024 O O . GLY A 1 129 ? -0.941 3.736 -7.455 1.00 70.50 129 GLY A O 1
ATOM 1025 N N . ALA A 1 130 ? 1.141 2.952 -7.456 1.00 68.06 130 ALA A N 1
ATOM 1026 C CA . ALA A 1 130 ? 1.183 2.656 -6.023 1.00 68.06 130 ALA A CA 1
ATOM 1027 C C . ALA A 1 130 ? 1.412 3.913 -5.162 1.00 68.06 130 ALA A C 1
ATOM 1029 O O . ALA A 1 130 ? 0.942 3.954 -4.031 1.00 68.06 130 ALA A O 1
ATOM 1030 N N . PHE A 1 131 ? 2.068 4.946 -5.693 1.00 68.56 131 PHE A N 1
ATOM 1031 C CA . PHE A 1 131 ? 2.081 6.287 -5.087 1.00 68.56 131 PHE A CA 1
ATOM 1032 C C . PHE A 1 131 ? 0.881 7.135 -5.484 1.00 68.56 131 PHE A C 1
ATOM 1034 O O . PHE A 1 131 ? 0.646 8.185 -4.902 1.00 68.56 131 PHE A O 1
ATOM 1041 N N . SER A 1 132 ? 0.093 6.679 -6.454 1.00 70.38 132 SER A N 1
ATOM 1042 C CA . SER A 1 132 ? -1.175 7.313 -6.761 1.00 70.38 132 SER A CA 1
ATOM 1043 C C . SER A 1 132 ? -2.174 7.067 -5.636 1.00 70.38 132 SER A C 1
ATOM 1045 O O . SER A 1 132 ? -2.025 6.177 -4.789 1.00 70.38 132 SER A O 1
ATOM 1047 N N . ARG A 1 133 ? -3.283 7.791 -5.731 1.00 76.94 133 ARG A N 1
ATOM 1048 C CA . ARG A 1 133 ? -4.542 7.546 -5.033 1.00 76.94 133 ARG A CA 1
ATOM 1049 C C . ARG A 1 133 ? -4.814 6.078 -4.671 1.00 76.94 133 ARG A C 1
ATOM 1051 O O . ARG A 1 133 ? -5.227 5.783 -3.555 1.00 76.94 133 ARG A O 1
ATOM 1058 N N . ASN A 1 134 ? -4.578 5.134 -5.581 1.00 79.88 134 ASN A N 1
ATOM 1059 C CA . ASN A 1 134 ? -4.907 3.726 -5.346 1.00 79.88 134 ASN A CA 1
ATOM 1060 C C . ASN A 1 134 ? -4.050 3.052 -4.265 1.00 79.88 134 ASN A C 1
ATOM 1062 O O . ASN A 1 134 ? -4.539 2.142 -3.594 1.00 79.88 134 ASN A O 1
ATOM 1066 N N . GLY A 1 135 ? -2.796 3.469 -4.081 1.00 81.81 135 GLY A N 1
ATOM 1067 C CA . GLY A 1 135 ? -1.917 2.888 -3.065 1.00 81.81 135 GLY A CA 1
ATOM 1068 C C . GLY A 1 135 ? -1.887 3.658 -1.749 1.00 81.81 135 GLY A C 1
ATOM 1069 O O . GLY A 1 135 ? -1.507 3.085 -0.727 1.00 81.81 135 GLY A O 1
ATOM 1070 N N . TYR A 1 136 ? -2.396 4.891 -1.720 1.00 88.62 136 TYR A N 1
ATOM 1071 C CA . TYR A 1 136 ? -2.478 5.682 -0.495 1.00 88.62 136 TYR A CA 1
ATOM 1072 C C . TYR A 1 136 ? -3.157 4.975 0.697 1.00 88.62 136 TYR A C 1
ATOM 1074 O O . TYR A 1 136 ? -2.597 4.997 1.795 1.00 88.62 136 TYR A O 1
ATOM 1082 N N . PRO A 1 137 ? -4.282 4.245 0.533 1.00 92.00 137 PRO A N 1
ATOM 1083 C CA . PRO A 1 137 ? -4.879 3.497 1.639 1.00 92.00 137 PRO A CA 1
ATOM 1084 C C . PRO A 1 137 ? -3.949 2.430 2.233 1.00 92.00 137 PRO A C 1
ATOM 1086 O O . PRO A 1 137 ? -4.038 2.130 3.425 1.00 92.00 137 PRO A O 1
ATOM 1089 N N . ALA A 1 138 ? -3.077 1.836 1.411 1.00 85.69 138 ALA A N 1
ATOM 1090 C CA . ALA A 1 138 ? -2.098 0.852 1.857 1.00 85.69 138 ALA A CA 1
ATOM 1091 C C . ALA A 1 138 ? -0.925 1.522 2.586 1.00 85.69 138 ALA A C 1
ATOM 1093 O O . ALA A 1 138 ? -0.503 1.005 3.620 1.00 85.69 138 ALA A O 1
ATOM 1094 N N . ILE A 1 139 ? -0.460 2.679 2.094 1.00 86.19 139 ILE A N 1
ATOM 1095 C CA . ILE A 1 139 ? 0.563 3.505 2.755 1.00 86.19 139 ILE A CA 1
ATOM 1096 C C . ILE A 1 139 ? 0.068 3.922 4.140 1.00 86.19 139 ILE A C 1
ATOM 1098 O O . ILE A 1 139 ? 0.710 3.594 5.133 1.00 86.19 139 ILE A O 1
ATOM 1102 N N . LEU A 1 140 ? -1.124 4.526 4.229 1.00 92.12 140 LEU A N 1
ATOM 1103 C CA . LEU A 1 140 ? -1.736 4.910 5.502 1.00 92.12 140 LEU A CA 1
ATOM 1104 C C . LEU A 1 140 ? -1.786 3.734 6.481 1.00 92.12 140 LEU A C 1
ATOM 1106 O O . LEU A 1 140 ? -1.343 3.840 7.621 1.00 92.12 140 LEU A O 1
ATOM 1110 N N . LYS A 1 141 ? -2.288 2.580 6.039 1.00 91.06 141 LYS A N 1
ATOM 1111 C CA . LYS A 1 141 ? -2.396 1.402 6.903 1.00 91.06 141 LYS A CA 1
ATOM 1112 C C . LYS A 1 141 ? -1.033 0.845 7.338 1.00 91.06 141 LYS A C 1
ATOM 1114 O O . LYS A 1 141 ? -0.934 0.266 8.418 1.00 91.06 141 LYS A O 1
ATOM 1119 N N . GLY A 1 142 ? -0.004 0.985 6.504 1.00 84.19 142 GLY A N 1
ATOM 1120 C CA . GLY A 1 142 ? 1.369 0.594 6.826 1.00 84.19 142 GLY A CA 1
ATOM 1121 C C . GLY A 1 142 ? 2.027 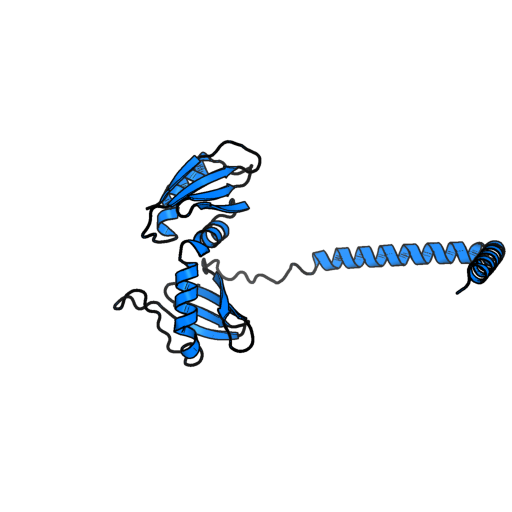1.528 7.841 1.00 84.19 142 GLY A C 1
ATOM 1122 O O . GLY A 1 142 ? 2.681 1.052 8.767 1.00 84.19 142 GLY A O 1
ATOM 1123 N N . THR A 1 143 ? 1.811 2.835 7.693 1.00 87.19 143 THR A N 1
ATOM 1124 C CA . THR A 1 143 ? 2.379 3.879 8.558 1.00 87.19 143 THR A CA 1
ATOM 1125 C C . THR A 1 143 ? 1.675 3.950 9.914 1.00 87.19 143 THR A C 1
ATOM 1127 O O . THR A 1 143 ? 2.330 4.098 10.946 1.00 87.19 143 THR A O 1
ATOM 1130 N N . TYR A 1 144 ? 0.347 3.803 9.937 1.00 94.31 144 TYR A N 1
ATOM 1131 C CA . TYR A 1 144 ? -0.475 3.992 11.133 1.00 94.31 144 TYR A CA 1
ATOM 1132 C C . TYR A 1 144 ? -1.142 2.679 11.571 1.00 94.31 144 TYR A C 1
ATOM 1134 O O . TYR A 1 144 ? -2.218 2.330 11.073 1.00 94.31 144 TYR A O 1
ATOM 1142 N N . PRO A 1 145 ? -0.577 1.948 12.551 1.00 92.81 145 PRO A N 1
ATOM 1143 C CA . PRO A 1 145 ? -1.139 0.675 13.012 1.00 92.81 145 PRO A CA 1
ATOM 1144 C C . PRO A 1 145 ? -2.523 0.808 13.669 1.00 92.81 145 PRO A C 1
ATOM 1146 O O . PRO A 1 145 ? -3.227 -0.188 13.829 1.00 92.81 145 PRO A O 1
ATOM 1149 N N . GLN A 1 146 ? -2.927 2.023 14.048 1.00 96.94 146 GLN A N 1
ATOM 1150 C CA . GLN A 1 146 ? -4.259 2.336 14.564 1.00 96.94 146 GLN A CA 1
ATOM 1151 C C . GLN A 1 146 ? -5.352 2.159 13.499 1.00 96.94 146 GLN A C 1
ATOM 1153 O O . GLN A 1 146 ? -6.517 1.976 13.857 1.00 96.94 146 GLN A O 1
ATOM 1158 N N . ILE A 1 147 ? -4.999 2.206 12.208 1.00 97.50 147 ILE A N 1
ATOM 1159 C CA . ILE A 1 147 ? -5.931 2.044 11.092 1.00 97.50 147 ILE A CA 1
ATOM 1160 C C . ILE A 1 147 ? -6.238 0.557 10.882 1.00 97.50 147 ILE A C 1
ATOM 1162 O O . ILE A 1 147 ? -5.402 -0.242 10.457 1.00 97.50 147 ILE A O 1
ATOM 1166 N N . ILE A 1 148 ? -7.491 0.185 11.121 1.00 97.25 148 ILE A N 1
ATOM 1167 C CA . ILE A 1 148 ? -7.991 -1.180 10.937 1.00 97.25 148 ILE A CA 1
ATOM 1168 C C . ILE A 1 148 ? -8.375 -1.412 9.472 1.00 97.25 148 ILE A C 1
ATOM 1170 O O . ILE A 1 148 ? -8.053 -2.454 8.886 1.00 97.25 148 ILE A O 1
ATOM 1174 N N . GLN A 1 149 ? -9.064 -0.444 8.869 1.00 96.50 149 GLN A N 1
ATOM 1175 C CA . GLN A 1 149 ? -9.633 -0.557 7.530 1.00 96.50 149 GLN A CA 1
ATOM 1176 C C . GLN A 1 149 ? -9.650 0.796 6.823 1.00 96.50 149 GLN A C 1
ATOM 1178 O O . GLN A 1 149 ? -9.759 1.840 7.456 1.00 96.50 149 GLN A O 1
ATOM 1183 N N . THR A 1 150 ? -9.565 0.749 5.501 1.00 96.75 150 THR A N 1
ATOM 1184 C CA . THR A 1 150 ? -9.715 1.894 4.611 1.00 96.75 150 THR A CA 1
ATOM 1185 C C . THR A 1 150 ? -10.669 1.523 3.476 1.00 96.75 150 THR A C 1
ATOM 1187 O O . THR A 1 150 ? -10.708 0.363 3.055 1.00 96.75 150 THR A O 1
ATOM 1190 N N . GLU A 1 151 ? -11.478 2.472 3.011 1.00 96.00 151 GLU A N 1
ATOM 1191 C CA . GLU A 1 151 ? -12.433 2.262 1.920 1.00 96.00 151 GLU A CA 1
ATOM 1192 C C . GLU A 1 151 ? -12.698 3.567 1.162 1.00 96.00 151 GLU A C 1
ATOM 1194 O O . GLU A 1 151 ? -13.112 4.564 1.750 1.00 96.00 151 GLU A O 1
ATOM 1199 N N . TRP A 1 152 ? -12.500 3.565 -0.156 1.00 95.31 152 TRP A N 1
ATOM 1200 C CA . TRP A 1 152 ? -12.873 4.699 -1.002 1.00 95.31 152 TRP A CA 1
ATOM 1201 C C . TRP A 1 152 ? -14.396 4.829 -1.075 1.00 95.31 152 TRP A C 1
ATOM 1203 O O . TRP A 1 152 ? -15.081 3.882 -1.464 1.00 95.31 152 TRP A O 1
ATOM 1213 N N . LYS A 1 153 ? -14.931 5.999 -0.709 1.00 97.00 153 LYS A N 1
ATOM 1214 C CA . LYS A 1 153 ? -16.362 6.314 -0.869 1.00 97.00 153 LYS A CA 1
ATOM 1215 C C . LYS A 1 153 ? -16.635 7.032 -2.181 1.00 97.00 153 LYS A C 1
ATOM 1217 O O . LYS A 1 153 ? -17.675 6.800 -2.792 1.00 97.00 153 LYS A O 1
ATOM 1222 N N . THR A 1 154 ? -15.696 7.867 -2.606 1.00 94.62 154 THR A N 1
ATOM 1223 C CA . THR A 1 154 ? -15.709 8.573 -3.889 1.00 94.62 154 THR A CA 1
ATOM 1224 C C . THR A 1 154 ? -14.287 8.661 -4.443 1.00 94.62 154 THR A C 1
ATOM 1226 O O . THR A 1 154 ? -13.321 8.207 -3.826 1.00 94.62 154 THR A O 1
ATOM 1229 N N . ASP A 1 155 ? -14.170 9.273 -5.610 1.00 90.25 155 ASP A N 1
ATOM 1230 C CA . ASP A 1 155 ? -12.943 9.779 -6.210 1.00 90.25 155 ASP A CA 1
ATOM 1231 C C . ASP A 1 155 ? -12.451 11.085 -5.575 1.00 90.25 155 ASP A C 1
ATOM 1233 O O . ASP A 1 155 ? -11.556 11.699 -6.121 1.00 90.25 155 ASP A O 1
ATOM 1237 N N . GLU A 1 156 ? -12.919 11.492 -4.397 1.00 93.38 156 GLU A N 1
ATOM 1238 C CA . GLU A 1 156 ? -12.302 12.572 -3.599 1.00 93.38 156 GLU A CA 1
ATOM 1239 C C . GLU A 1 156 ? -12.298 12.237 -2.103 1.00 93.38 156 GLU A C 1
ATOM 1241 O O . GLU A 1 156 ? -11.758 12.984 -1.304 1.00 93.38 156 GLU A O 1
ATOM 1246 N N . THR A 1 157 ? -12.861 11.093 -1.695 1.00 96.31 157 THR A N 1
ATOM 1247 C CA . THR A 1 157 ? -13.114 10.803 -0.281 1.00 96.31 157 THR A CA 1
ATOM 1248 C C . THR A 1 157 ? -12.718 9.381 0.108 1.00 96.31 157 THR A C 1
ATOM 1250 O O . THR A 1 157 ? -13.320 8.399 -0.348 1.00 96.31 157 THR A O 1
ATOM 1253 N N . LEU A 1 158 ? -11.749 9.269 1.018 1.00 96.69 158 LEU A N 1
ATOM 1254 C CA . LEU A 1 158 ? -11.302 8.014 1.620 1.00 96.69 158 LEU A CA 1
ATOM 1255 C C . LEU A 1 158 ? -11.831 7.890 3.051 1.00 96.69 158 LEU A C 1
ATOM 1257 O O . LEU A 1 158 ? -11.545 8.712 3.917 1.00 96.69 158 LEU A O 1
ATOM 1261 N N . GLU A 1 159 ? -12.578 6.827 3.332 1.00 98.19 159 GLU A N 1
ATOM 1262 C CA . GLU A 1 159 ? -12.946 6.467 4.698 1.00 98.19 159 GLU A CA 1
ATOM 1263 C C . GLU A 1 159 ? -11.816 5.677 5.361 1.00 98.19 159 GLU A C 1
ATOM 1265 O O . GLU A 1 159 ? -11.310 4.700 4.807 1.00 98.19 159 GLU A O 1
ATOM 1270 N N . VAL A 1 160 ? -11.446 6.084 6.572 1.00 98.12 160 VAL A N 1
ATOM 1271 C CA . VAL A 1 160 ? -10.413 5.469 7.406 1.00 98.12 160 VAL A CA 1
ATOM 1272 C C . VAL A 1 160 ? -11.044 5.067 8.734 1.00 98.12 160 VAL A C 1
ATOM 1274 O O . VAL A 1 160 ? -11.531 5.902 9.496 1.00 98.12 160 VAL A O 1
ATOM 1277 N N . ILE A 1 161 ? -11.030 3.770 9.026 1.00 98.25 161 ILE A N 1
ATOM 1278 C CA . ILE A 1 161 ? -11.574 3.198 10.257 1.00 98.25 161 ILE A CA 1
ATOM 1279 C C . ILE A 1 161 ? -10.419 2.879 11.205 1.00 98.25 161 ILE A C 1
ATOM 1281 O O . ILE A 1 161 ? -9.598 2.005 10.918 1.00 98.25 161 ILE A O 1
ATOM 1285 N N . ILE A 1 162 ? -10.386 3.558 12.348 1.00 98.44 162 ILE A N 1
ATOM 1286 C CA . ILE A 1 162 ? -9.396 3.381 13.413 1.00 98.44 162 ILE A CA 1
ATOM 1287 C C . ILE A 1 162 ? -9.930 2.523 14.565 1.00 98.44 162 ILE A C 1
ATOM 1289 O O . ILE A 1 162 ? -11.142 2.335 14.726 1.00 98.44 162 ILE A O 1
ATOM 1293 N N . SER A 1 163 ? -9.018 2.005 15.388 1.00 97.94 163 SER A N 1
ATOM 1294 C CA . SER A 1 163 ? -9.368 1.223 16.575 1.00 97.94 163 SER A CA 1
ATOM 1295 C C . SER A 1 163 ? -10.140 2.030 17.622 1.00 97.94 163 SER A C 1
ATOM 1297 O O . SER A 1 163 ? -9.956 3.236 17.781 1.00 97.94 163 SER A O 1
ATOM 1299 N N . GLU A 1 164 ? -11.023 1.350 18.361 1.00 97.75 164 GLU A N 1
ATOM 1300 C CA . GLU A 1 164 ? -11.879 1.964 19.391 1.00 97.75 164 GLU A CA 1
ATOM 1301 C C . GLU A 1 164 ? -11.067 2.647 20.501 1.00 97.75 164 GLU A C 1
ATOM 1303 O O . GLU A 1 164 ? -11.440 3.719 20.992 1.00 97.75 164 GLU A O 1
ATOM 1308 N N . GLU A 1 165 ? -9.935 2.032 20.844 1.00 97.75 165 GLU A N 1
ATOM 1309 C CA . GLU A 1 165 ? -8.968 2.475 21.851 1.00 97.75 165 GLU A CA 1
ATOM 1310 C C . GLU A 1 165 ? -8.165 3.715 21.436 1.00 97.75 165 GLU A C 1
ATOM 1312 O O . GLU A 1 165 ? -7.642 4.412 22.301 1.00 97.75 165 GLU A O 1
ATOM 1317 N N . THR A 1 166 ? -8.094 4.032 20.139 1.00 97.81 166 THR A N 1
ATOM 1318 C CA . THR A 1 166 ? -7.344 5.196 19.653 1.00 97.81 166 THR A CA 1
ATOM 1319 C C . THR A 1 166 ? -8.066 6.490 20.017 1.00 97.81 166 THR A C 1
ATOM 1321 O O . THR A 1 166 ? -9.267 6.624 19.797 1.00 97.81 166 THR A O 1
ATOM 1324 N N . GLU A 1 167 ? -7.366 7.479 20.563 1.00 97.88 167 GLU A N 1
ATOM 1325 C CA . GLU A 1 167 ? -7.945 8.795 20.843 1.00 97.88 167 GLU A CA 1
ATOM 1326 C C . GLU A 1 167 ? -8.139 9.591 19.542 1.00 97.88 167 GLU A C 1
ATOM 1328 O O . GLU A 1 167 ? -7.173 9.881 18.839 1.00 97.88 167 GLU A O 1
ATOM 1333 N N . MET A 1 168 ? -9.396 9.922 19.210 1.00 97.19 168 MET A N 1
ATOM 1334 C CA . MET A 1 168 ? -9.752 10.506 17.907 1.00 97.19 168 MET A CA 1
ATOM 1335 C C . MET A 1 168 ? -9.054 11.847 17.675 1.00 97.19 168 MET A C 1
ATOM 1337 O O . MET A 1 168 ? -8.441 12.033 16.633 1.00 97.19 168 MET A O 1
ATOM 1341 N N . GLU A 1 169 ? -9.122 12.765 18.641 1.00 97.56 169 GLU A N 1
ATOM 1342 C CA . GLU A 1 169 ? -8.571 14.112 18.461 1.00 97.56 169 GLU A CA 1
ATOM 1343 C C . GLU A 1 169 ?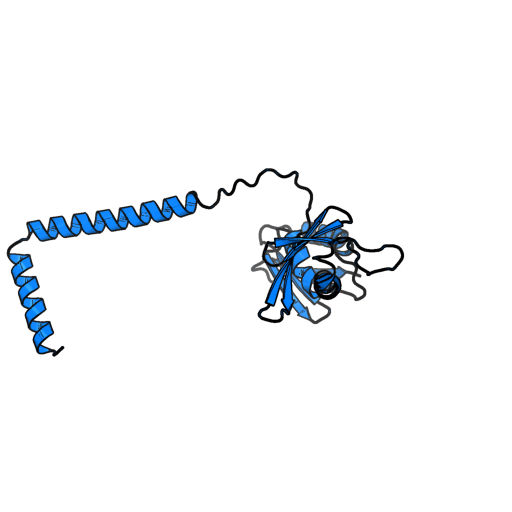 -7.063 14.066 18.220 1.00 97.56 169 GLU A C 1
ATOM 1345 O O . GLU A 1 169 ? -6.602 14.573 17.202 1.00 97.56 169 GLU A O 1
ATOM 1350 N N . VAL A 1 170 ? -6.324 13.347 19.071 1.00 97.69 170 VAL A N 1
ATOM 1351 C CA . VAL A 1 170 ? -4.868 13.181 18.943 1.00 97.69 170 VAL A CA 1
ATOM 1352 C C . VAL A 1 170 ? -4.492 12.561 17.597 1.00 97.69 170 VAL A C 1
ATOM 1354 O O . VAL A 1 170 ? -3.595 13.064 16.925 1.00 97.69 170 VAL A O 1
ATOM 1357 N N . PHE A 1 171 ? -5.185 11.494 17.181 1.00 97.38 171 PHE A N 1
ATOM 1358 C CA . PHE A 1 171 ? -4.902 10.839 15.905 1.00 97.38 171 PHE A CA 1
ATOM 1359 C C . PHE A 1 171 ? -5.173 11.764 14.718 1.00 97.38 171 PHE A C 1
ATOM 1361 O O . PHE A 1 171 ? -4.352 11.842 13.814 1.00 97.38 171 PHE A O 1
ATOM 1368 N N . THR A 1 172 ? -6.302 12.478 14.722 1.00 97.12 172 THR A N 1
ATOM 1369 C CA . THR A 1 172 ? -6.644 13.379 13.616 1.00 97.12 172 THR A CA 1
ATOM 1370 C C . THR A 1 172 ? -5.725 14.586 13.519 1.00 97.12 172 THR A C 1
ATOM 1372 O O . THR A 1 172 ? -5.358 14.925 12.408 1.00 97.12 172 THR A O 1
ATOM 1375 N N . THR A 1 173 ? -5.295 15.180 14.638 1.00 96.81 173 THR A N 1
ATOM 1376 C CA . THR A 1 173 ? -4.290 16.255 14.612 1.00 96.81 173 THR A CA 1
ATOM 1377 C C . THR A 1 173 ? -2.969 15.751 14.039 1.00 96.81 173 THR A C 1
ATOM 1379 O O . THR A 1 173 ? -2.411 16.379 13.153 1.00 96.81 173 THR A O 1
ATOM 1382 N N . PHE A 1 174 ? -2.500 14.578 14.477 1.00 96.06 174 PHE A N 1
ATOM 1383 C CA . PHE A 1 174 ? -1.266 14.004 13.938 1.00 96.06 174 PHE A CA 1
ATOM 1384 C C . PHE A 1 174 ? -1.376 13.673 12.446 1.00 96.06 174 PHE A C 1
ATOM 1386 O O . PHE A 1 174 ? -0.451 13.917 11.680 1.00 96.06 174 PHE A O 1
ATOM 1393 N N . LEU A 1 175 ? -2.510 13.108 12.029 1.00 95.31 175 LEU A N 1
ATOM 1394 C CA . LEU A 1 175 ? -2.741 12.763 10.634 1.00 95.31 175 LEU A CA 1
ATOM 1395 C C . LEU A 1 175 ? -2.859 14.013 9.756 1.00 95.31 175 LEU A C 1
ATOM 1397 O O . LEU A 1 175 ? -2.345 13.996 8.651 1.00 95.31 175 LEU A O 1
ATOM 1401 N N . GLU A 1 176 ? -3.496 15.082 10.230 1.00 95.38 176 GLU A N 1
ATOM 1402 C CA . GLU A 1 176 ? -3.592 16.362 9.515 1.00 95.38 176 GLU A CA 1
ATOM 1403 C C . GLU A 1 176 ? -2.209 16.978 9.250 1.00 95.38 176 GLU A C 1
ATOM 1405 O O . GLU A 1 176 ? -1.960 17.456 8.146 1.00 95.38 176 GLU A O 1
ATOM 1410 N N . ASP A 1 177 ? -1.288 16.876 10.213 1.00 94.31 177 ASP A N 1
ATOM 1411 C CA . ASP A 1 177 ? 0.077 17.396 10.078 1.00 94.31 177 ASP A CA 1
ATOM 1412 C C . ASP A 1 177 ? 0.975 16.520 9.175 1.00 94.31 177 ASP A C 1
ATOM 1414 O O . ASP A 1 177 ? 1.820 17.032 8.440 1.00 94.31 177 ASP A O 1
ATOM 1418 N N . GLU A 1 178 ? 0.819 15.193 9.225 1.00 92.56 178 GLU A N 1
ATOM 1419 C CA . GLU A 1 178 ? 1.732 14.248 8.561 1.00 92.56 178 GLU A CA 1
ATOM 1420 C C . GLU A 1 178 ? 1.238 13.751 7.199 1.00 92.56 178 GLU A C 1
ATOM 1422 O O . GLU A 1 178 ? 2.047 13.409 6.337 1.00 92.56 178 GLU A O 1
ATOM 1427 N N . ALA A 1 179 ? -0.076 13.688 6.980 1.00 89.44 179 ALA A N 1
ATOM 1428 C CA . ALA A 1 179 ? -0.644 13.117 5.765 1.00 89.44 179 ALA A CA 1
A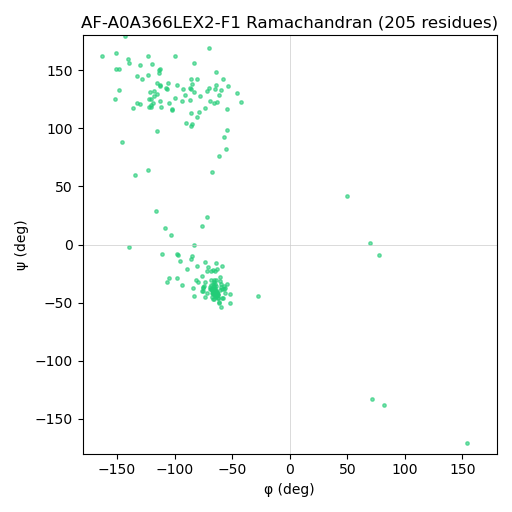TOM 1429 C C . ALA A 1 179 ? -0.188 13.799 4.461 1.00 89.44 179 ALA A C 1
ATOM 1431 O O . ALA A 1 179 ? 0.066 13.051 3.511 1.00 89.44 179 ALA A O 1
ATOM 1432 N N . PRO A 1 180 ? -0.014 15.140 4.397 1.00 87.00 180 PRO A N 1
ATOM 1433 C CA . PRO A 1 180 ? 0.534 15.806 3.212 1.00 87.00 180 PRO A CA 1
ATOM 1434 C C . PRO A 1 180 ? 1.977 15.392 2.882 1.00 87.00 180 PRO A C 1
ATOM 1436 O O . PRO A 1 180 ? 2.412 15.519 1.745 1.00 87.00 180 PRO A O 1
ATOM 1439 N N . ASN A 1 181 ? 2.732 14.864 3.854 1.00 85.44 181 ASN A N 1
ATOM 1440 C CA . ASN A 1 181 ? 4.118 14.434 3.643 1.00 85.44 181 ASN A CA 1
ATOM 1441 C C . ASN A 1 181 ? 4.229 12.996 3.113 1.00 85.44 181 ASN A C 1
ATOM 1443 O O . ASN A 1 181 ? 5.317 12.569 2.731 1.00 85.44 181 ASN A O 1
ATOM 1447 N N . LEU A 1 182 ? 3.138 12.223 3.134 1.00 83.56 182 LEU A N 1
ATOM 1448 C CA . LEU A 1 182 ? 3.162 10.814 2.732 1.00 83.56 182 LEU A CA 1
ATOM 1449 C C . LEU A 1 182 ? 3.034 10.631 1.224 1.00 83.56 182 LEU A C 1
ATOM 1451 O O . LEU A 1 182 ? 3.625 9.708 0.667 1.00 83.56 182 LEU A O 1
ATOM 1455 N N . VAL A 1 183 ? 2.210 11.457 0.585 1.00 79.12 183 VAL A N 1
ATOM 1456 C CA . VAL A 1 183 ? 1.943 11.417 -0.852 1.00 79.12 183 VAL A CA 1
ATOM 1457 C C . VAL A 1 183 ? 1.655 12.837 -1.316 1.00 79.12 183 VAL A C 1
ATOM 1459 O O . VAL A 1 183 ? 0.858 13.535 -0.698 1.00 79.12 183 VAL A O 1
ATOM 1462 N N . ASP A 1 184 ? 2.293 13.224 -2.416 1.00 76.75 184 ASP A N 1
ATOM 1463 C CA . ASP A 1 184 ? 2.009 14.466 -3.128 1.00 76.75 184 ASP A CA 1
ATOM 1464 C C . ASP A 1 184 ? 0.767 14.245 -4.005 1.00 76.75 184 ASP A C 1
ATOM 1466 O O . ASP A 1 184 ? 0.794 13.438 -4.945 1.00 76.75 184 ASP A O 1
ATOM 1470 N N . PHE A 1 185 ? -0.352 14.873 -3.645 1.00 76.75 185 PHE A N 1
ATOM 1471 C CA . PHE A 1 185 ? -1.596 14.783 -4.403 1.00 76.75 185 PHE A CA 1
ATOM 1472 C C . PHE A 1 185 ? -1.753 16.023 -5.280 1.00 76.75 185 PHE A C 1
ATOM 1474 O O . PHE A 1 185 ? -1.767 17.143 -4.793 1.00 76.75 185 PHE A O 1
ATOM 1481 N N . GLU A 1 186 ? -1.951 15.832 -6.585 1.00 77.81 186 GLU A N 1
ATOM 1482 C CA . GLU A 1 186 ? -2.346 16.951 -7.457 1.00 77.81 186 GLU A CA 1
ATOM 1483 C C . GLU A 1 186 ? -3.804 17.392 -7.213 1.00 77.81 186 GLU A C 1
ATOM 1485 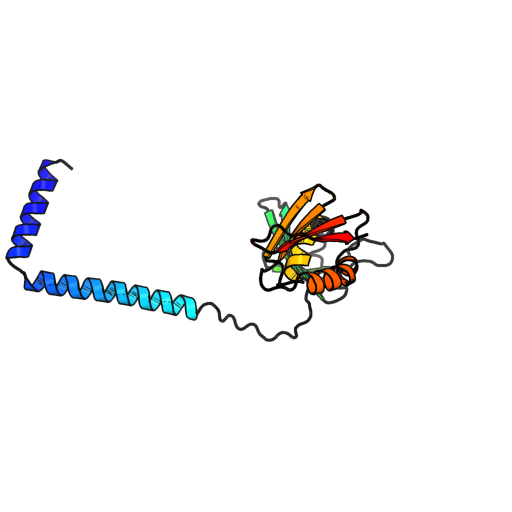O O . GLU A 1 186 ? -4.183 18.517 -7.540 1.00 77.81 186 GLU A O 1
ATOM 1490 N N . GLU A 1 187 ? -4.629 16.495 -6.664 1.00 82.94 187 GLU A N 1
ATOM 1491 C CA . GLU A 1 187 ? -6.063 16.677 -6.437 1.00 82.94 187 GLU A CA 1
ATOM 1492 C C . GLU A 1 187 ? -6.385 16.738 -4.941 1.00 82.94 187 GLU A C 1
ATOM 1494 O O . GLU A 1 187 ? -5.746 16.081 -4.121 1.00 82.94 187 GLU A O 1
ATOM 1499 N N . HIS A 1 188 ? -7.448 17.461 -4.598 1.00 91.38 188 HIS A N 1
ATOM 1500 C CA . HIS A 1 188 ? -7.944 17.527 -3.230 1.00 91.38 188 HIS A CA 1
ATOM 1501 C C . HIS A 1 188 ? -8.440 16.154 -2.738 1.00 91.38 188 HIS A C 1
ATOM 1503 O O . HIS A 1 188 ? -9.149 15.441 -3.454 1.00 91.38 188 HIS A O 1
ATOM 1509 N N . LEU A 1 189 ? -8.103 15.793 -1.497 1.00 93.31 189 LEU A N 1
ATOM 1510 C CA . LEU A 1 189 ? -8.503 14.530 -0.879 1.00 93.31 189 LEU A CA 1
ATOM 1511 C C . LEU A 1 189 ? -9.106 14.745 0.512 1.00 93.31 189 LEU A C 1
ATOM 1513 O O . LEU A 1 189 ? -8.424 15.174 1.436 1.00 93.31 189 LEU A O 1
ATOM 1517 N N . ASP A 1 190 ? -10.353 14.323 0.698 1.00 96.69 190 ASP A N 1
ATOM 1518 C CA . ASP A 1 190 ? -11.013 14.261 1.998 1.00 96.69 190 ASP A CA 1
ATOM 1519 C C . ASP A 1 190 ? -10.818 12.897 2.674 1.00 96.69 190 ASP A C 1
ATOM 1521 O O . ASP A 1 190 ? -11.138 11.836 2.128 1.00 96.69 190 ASP A O 1
ATOM 1525 N N . LEU A 1 191 ? -10.373 12.913 3.928 1.00 97.38 191 LEU A N 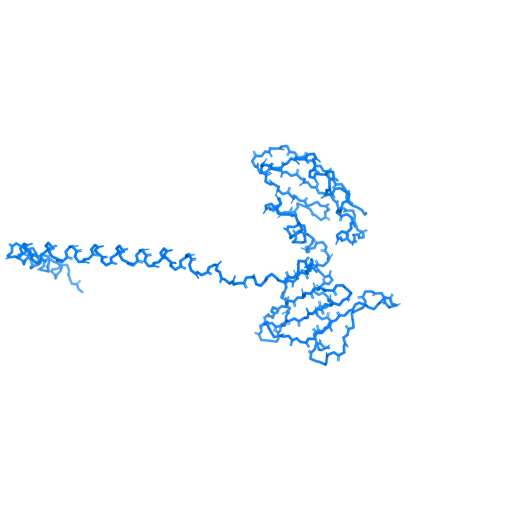1
ATOM 1526 C CA . LEU A 1 191 ? -10.321 11.750 4.804 1.00 97.38 191 LEU A CA 1
ATOM 1527 C C . LEU A 1 191 ? -11.469 11.765 5.805 1.00 97.38 191 LEU A C 1
ATOM 1529 O O . LEU A 1 191 ? -11.519 12.610 6.695 1.00 97.38 191 LEU A O 1
ATOM 1533 N N . ILE A 1 192 ? -12.357 10.774 5.724 1.00 98.25 192 ILE A N 1
ATOM 1534 C CA . ILE A 1 192 ? -13.382 10.524 6.744 1.00 98.25 192 ILE A CA 1
ATOM 1535 C C . ILE A 1 192 ? -12.806 9.567 7.786 1.00 98.25 192 ILE A C 1
ATOM 1537 O O . ILE A 1 192 ? -12.733 8.362 7.550 1.00 98.25 192 ILE A O 1
ATOM 1541 N N . ILE A 1 193 ? -12.451 10.076 8.963 1.00 98.31 193 ILE A N 1
ATOM 1542 C CA . ILE A 1 193 ? -11.899 9.273 10.059 1.00 98.31 193 ILE A CA 1
ATOM 1543 C C . ILE A 1 193 ? -13.019 8.820 11.003 1.00 98.31 193 ILE A C 1
ATOM 1545 O O . ILE A 1 193 ? -13.741 9.645 11.566 1.00 98.31 193 ILE A O 1
ATOM 1549 N N . LYS A 1 194 ? -13.153 7.504 11.206 1.00 98.25 194 LYS A N 1
ATOM 1550 C CA . LYS A 1 194 ? -14.178 6.858 12.046 1.00 98.25 194 LYS A CA 1
ATOM 1551 C C . LYS A 1 194 ? -13.563 5.888 13.037 1.00 98.25 194 LYS A C 1
ATOM 1553 O O . LYS A 1 194 ? -12.664 5.135 12.690 1.00 98.25 194 LYS A O 1
ATOM 1558 N N . LYS A 1 195 ? -14.107 5.819 14.251 1.00 98.31 195 LYS A N 1
ATOM 1559 C CA . LYS A 1 195 ? -13.816 4.700 15.161 1.00 98.31 195 LYS A CA 1
ATOM 1560 C C . LYS A 1 195 ? -14.670 3.494 14.789 1.00 98.31 195 LYS A C 1
ATOM 1562 O O . LYS A 1 195 ? -15.848 3.648 14.466 1.00 98.31 195 LYS A O 1
ATOM 1567 N N . ALA A 1 196 ? -14.108 2.294 14.896 1.00 97.38 196 ALA A N 1
ATOM 1568 C CA . ALA A 1 196 ? -14.899 1.072 14.792 1.00 97.38 196 ALA A CA 1
ATOM 1569 C C . ALA A 1 196 ? -16.081 1.108 15.789 1.00 97.38 196 ALA A C 1
ATOM 1571 O O . ALA A 1 196 ? -15.947 1.584 16.912 1.00 97.38 196 ALA A O 1
ATOM 1572 N N . GLY A 1 197 ? -17.275 0.707 15.344 1.00 95.00 197 GLY A N 1
ATOM 1573 C CA . GLY A 1 197 ? -18.471 0.655 16.196 1.00 95.00 197 GLY A CA 1
ATOM 1574 C C . GLY A 1 197 ? -19.063 2.003 16.642 1.00 95.00 197 GLY A C 1
ATOM 1575 O O . GLY A 1 197 ? -20.070 2.000 17.349 1.00 95.00 197 GLY A O 1
ATOM 1576 N N . ASN A 1 198 ? -18.505 3.148 16.231 1.00 95.50 198 ASN A N 1
ATOM 1577 C CA . ASN A 1 198 ? -18.980 4.473 16.636 1.00 95.50 198 ASN A CA 1
ATOM 1578 C C . ASN A 1 198 ? -19.458 5.289 15.417 1.00 95.50 198 ASN A C 1
ATOM 1580 O O . ASN A 1 198 ? -18.733 5.368 14.426 1.00 95.50 198 ASN A O 1
ATOM 1584 N N . PRO A 1 199 ? -20.650 5.918 15.460 1.00 95.06 199 PRO A N 1
ATOM 1585 C CA . PRO A 1 199 ? -21.143 6.734 14.349 1.00 95.06 199 PRO A CA 1
ATOM 1586 C C . PRO A 1 199 ? -20.430 8.087 14.196 1.00 95.06 199 PRO A C 1
ATOM 1588 O O . PRO A 1 199 ? -20.592 8.733 13.163 1.00 95.06 199 PRO A O 1
ATOM 1591 N N . TYR A 1 200 ? -19.685 8.543 15.205 1.00 95.12 200 TYR A N 1
ATOM 1592 C CA . TYR A 1 200 ? -18.952 9.805 15.154 1.00 95.12 200 TYR A CA 1
ATOM 1593 C C . TYR A 1 200 ? -17.771 9.726 14.180 1.00 95.12 200 TYR A C 1
ATOM 1595 O O . TYR A 1 200 ? -16.995 8.766 14.202 1.00 95.12 200 TYR A O 1
ATOM 1603 N N . PHE A 1 201 ? -17.621 10.765 13.358 1.00 97.94 201 PHE A N 1
ATOM 1604 C CA . PHE A 1 201 ? -16.529 10.902 12.402 1.00 97.94 201 PHE A CA 1
ATOM 1605 C C . PHE A 1 201 ? -16.012 12.339 12.344 1.00 97.94 201 PHE A C 1
ATOM 1607 O O . PHE A 1 201 ? -16.742 13.279 12.659 1.00 97.94 201 PHE A O 1
ATOM 1614 N N . LYS A 1 202 ? -14.761 12.491 11.910 1.00 98.12 202 LYS A N 1
ATOM 1615 C CA . LYS A 1 202 ? -14.125 13.779 11.604 1.00 98.12 202 LYS A CA 1
ATOM 1616 C C . LYS A 1 202 ? -13.634 13.748 10.160 1.00 98.12 202 LYS A C 1
ATOM 1618 O O . LYS A 1 202 ? -13.270 12.680 9.672 1.00 98.12 202 LYS A O 1
ATOM 1623 N N . ILE A 1 203 ? -13.682 14.890 9.482 1.00 97.81 203 ILE A N 1
ATOM 1624 C CA . ILE A 1 203 ? -13.183 15.039 8.112 1.00 97.81 203 ILE A CA 1
ATOM 1625 C C . ILE A 1 203 ? -11.886 15.842 8.168 1.00 97.81 203 ILE A C 1
ATOM 1627 O O . ILE A 1 203 ? -11.836 16.847 8.877 1.00 97.81 203 ILE A O 1
ATOM 1631 N N . ILE A 1 204 ? -10.863 15.379 7.456 1.00 96.69 204 ILE A N 1
ATOM 1632 C CA . ILE A 1 204 ? -9.586 16.075 7.264 1.00 96.69 204 ILE A CA 1
ATOM 1633 C C . ILE A 1 204 ? -9.393 16.251 5.760 1.00 96.69 204 ILE A C 1
ATOM 1635 O O . ILE A 1 204 ? -9.452 15.259 5.041 1.00 96.69 204 ILE A O 1
ATOM 1639 N N . GLY A 1 205 ? -9.171 17.477 5.295 1.00 95.12 205 GLY A N 1
ATOM 1640 C CA . GLY A 1 205 ? -8.845 17.745 3.893 1.00 95.12 205 GLY A CA 1
ATOM 1641 C C . GLY A 1 205 ? -7.332 17.774 3.685 1.00 95.12 205 GLY A C 1
ATOM 1642 O O . GLY A 1 205 ? -6.624 18.416 4.458 1.00 95.12 205 GLY A O 1
ATOM 1643 N N . ILE A 1 206 ? -6.849 17.098 2.648 1.00 89.56 206 ILE A N 1
ATOM 1644 C CA . ILE A 1 206 ? -5.446 17.052 2.222 1.00 89.56 206 ILE A CA 1
ATOM 1645 C C . ILE A 1 206 ? -5.347 17.711 0.847 1.00 89.56 206 ILE A C 1
ATOM 1647 O O . ILE A 1 206 ? -6.236 17.540 0.006 1.00 89.56 206 ILE A O 1
ATOM 1651 N N . ASN A 1 207 ? -4.291 18.498 0.651 1.00 75.25 207 ASN A N 1
ATOM 1652 C CA . ASN A 1 207 ? -4.000 19.213 -0.585 1.00 75.25 207 ASN A CA 1
ATOM 1653 C C . ASN A 1 207 ? -2.489 19.272 -0.791 1.00 75.25 207 ASN A C 1
ATOM 1655 O O . ASN A 1 207 ? -1.819 19.816 0.119 1.00 75.25 207 ASN A O 1
#

Nearest PDB structures (foldseek):
  4jqt-assembly1_B  TM=5.936E-01  e=1.680E+00  Bacteroides thetaiotaomicron VPI-5482
  7ybu-assembly1_A  TM=4.301E-01  e=1.183E+00  Homo sapiens
  3h3l-assembly1_A-2  TM=5.953E-01  e=6.432E+00  Parabacteroides distasonis ATCC 8503
  5xsp-assembly1_B  TM=3.710E-01  e=7.229E+00  Staphylococcus aureus

Mean predicted aligned error: 13.79 Å

Foldseek 3Di:
DDPVVVVVVVVVVVVVCVVCVPVVVVVVVVVVVVVVVVVVVVVVVVVVPPPPPPPPPPPPVFDWDWDWFDDPVGIWIWIWTDDPQKIWIDINNHTQFIWGADPVVPLDIDTPGPSCVVCRVRCSVVVVVCLPPVVLQVLCVVVDVQFPDWDDPDPAEIETEGEPPDDQVVVLVVCLVCVCVSHPDPDKHWYWYHYPPDPDTDIHIHD

Secondary structure (DSSP, 8-state):
--HHHHHHHHHHHHHHHHH-HHHHHHHHHHHHHHHHHHHHHHHHHHHHSS-------------EEEEEE--SSS-EEEEEEEETTEEEEEETTEEEEEEEE-TTTSS-EE-S-HHHHTTHHHHHHHHHHHHSTTTHHHHHHHH-TTEEEEEESSSSEEEEEE-TTS-HHHHHHHHHHHGGGT---SS-EEEEEEETT---EEEEEE-